Protein 5HD9 (pdb70)

Organism: Bacillus phage phi29 (NCBI:txid2884424)

Foldseek 3Di:
DVQDDPVVVVLLFAEEEEELDDDDDPLLVLVVLVVCCVPPNAAEEEEEADDVVCVPVQCVCVSPCVVCVVWDWGDDPQFIDINRHTRYGYDHLLCVVVVLVDDQDHHQEYEYEAQAPPDPDLPGDVVSVVSVVVCVSRDPDSGRHHYYYYHSHDPQDHPNCVVVVNRDDPVDQWDDDDRYIYGHDPRPVPD

Sequence (191 aa):
SLFYNPQKLSYDRILNFVIGARGIGKSYAKVYPINRFIKYGEQFIYVRRYKPELAKVSNYFNDVAQEFPDHELVVKGRRFYIDGKLAGWAIPLSVWQSEKSNAYPNVSTIVFDEFIREKDNSNYIPNEVSALLNLDTVFRNRERVRCICLSNAVSVVNPYFLFFNLVPDVNKRFNVYDDALIEIPDSLDFS

Secondary structure (DSSP, 8-state):
--S--TT--TT--SEEEE-S--SSHHHH--HHHHHHHHHH--EEEEEESSGGGGTTGGGGGGGTGGG-TTS-EEEETTEEEETTEEEEEEEEGGGHHHHTTS--SSEEEEEEET-S--SS---PPTTHHHHHHH---S--SSTT-EEEEE-S---SSSHHHHHHT----TT-SEEE-SSEEEE---TT---

Radius of gyration: 16.02 Å; Cα contacts (8 Å, |Δi|>4): 309; chains: 1; bounding box: 37×33×41 Å

InterPro domains:
  IPR008784 Podovirus DNA packaging protein [PF05894] (1-331)
  IPR027417 P-loop containing nucleoside triphosphate hydrolase [SSF52540] (21-184)

Solvent-accessible surface area: 10108 Å² total

Nearest PDB structures (foldseek):
  5hd9-assembly1_A  TM=1.004E+00  e=2.740E-39  Salasvirus phi29
  7jqq-assembly1_D  TM=9.118E-01  e=9.038E-30  Salasvirus phi29
  7jq6-assembly1_A  TM=8.838E-01  e=2.198E-12  Lactococcus phage asccphi28
  9bha-assembly1_A  TM=5.956E-01  e=2.987E-03  Homo sapiens
  5aga-assembly1_A  TM=5.523E-01  e=3.612E-03  Homo sapiens

GO terms:
  GO:0003723 RNA binding (F, IDA)
  GO:0016887 ATP hydrolysis activity (F, IDA)
  GO:0019073 viral DNA genome packaging (P, IDA)

B-factor: mean 26.19, std 11.79, range [6.99, 80.34]

Structure (mmCIF, N/CA/C/O backbone):
data_5HD9
#
_entry.id   5HD9
#
_cell.length_a   33.103
_cell.length_b   36.835
_cell.length_c   139.017
_cell.angle_alpha   90.000
_cell.angle_beta   90.000
_cell.angle_gamma   90.000
#
_symmetry.space_group_name_H-M   'P 21 21 21'
#
loop_
_entity.id
_entity.type
_entity.pdbx_description
1 polymer 'Encapsidation protein'
2 water water
#
loop_
_atom_site.group_PDB
_atom_site.id
_atom_site.type_symbol
_atom_site.label_atom_id
_atom_site.label_alt_id
_atom_site.label_comp_id
_atom_site.label_asym_id
_atom_site.label_entity_id
_atom_site.label_seq_id
_atom_site.pdbx_PDB_ins_code
_atom_site.Cartn_x
_atom_site.Cartn_y
_atom_site.Cartn_z
_atom_site.occupancy
_atom_site.B_iso_or_equiv
_atom_site.auth_seq_id
_atom_site.auth_comp_id
_atom_site.auth_asym_id
_atom_site.auth_atom_id
_atom_site.pdbx_PDB_model_num
ATOM 1 N N . SER A 1 1 ? 17.354 13.046 20.509 1.00 28.80 4 SER A N 1
ATOM 2 C CA . SER A 1 1 ? 18.501 12.205 20.191 1.00 28.05 4 SER A CA 1
ATOM 3 C C . SER A 1 1 ? 19.655 13.058 19.671 1.00 24.60 4 SER A C 1
ATOM 4 O O . SER A 1 1 ? 19.535 14.277 19.566 1.00 24.76 4 SER A O 1
ATOM 12 N N . LEU A 1 2 ? 20.770 12.414 19.340 1.00 24.31 5 LEU A N 1
ATOM 13 C CA . LEU A 1 2 ? 21.969 13.128 18.914 1.00 25.99 5 LEU A CA 1
ATOM 14 C C . LEU A 1 2 ? 21.757 13.943 17.642 1.00 25.74 5 LEU A C 1
ATOM 15 O O . LEU A 1 2 ? 22.278 15.052 17.522 1.00 26.07 5 LEU A O 1
ATOM 31 N N . PHE A 1 3 ? 20.996 13.398 16.698 1.00 25.38 6 PHE A N 1
ATOM 32 C CA . PHE A 1 3 ? 20.868 14.018 15.382 1.00 30.05 6 PHE A CA 1
ATOM 33 C C . PHE A 1 3 ? 19.426 14.378 15.026 1.00 28.30 6 PHE A C 1
ATOM 34 O O . PHE A 1 3 ? 19.202 15.263 14.197 1.00 29.28 6 PHE A O 1
ATOM 51 N N . TYR A 1 4 ? 18.455 13.709 15.649 1.00 25.43 7 TYR A N 1
ATOM 52 C CA . TYR A 1 4 ? 17.045 14.050 15.449 1.00 22.34 7 TYR A CA 1
ATOM 53 C C . TYR A 1 4 ? 16.457 14.724 16.684 1.00 20.44 7 TYR A C 1
ATOM 54 O O . TYR A 1 4 ? 16.459 14.155 17.774 1.00 17.67 7 TYR A O 1
ATOM 72 N N . ASN A 1 5 ? 15.954 15.940 16.493 1.00 21.99 8 ASN A N 1
ATOM 73 C CA . ASN A 1 5 ? 15.325 16.713 17.559 1.00 22.41 8 ASN A CA 1
ATOM 74 C C . ASN A 1 5 ? 13.817 16.784 17.332 1.00 18.28 8 ASN A C 1
ATOM 75 O O . ASN A 1 5 ? 13.368 17.471 16.415 1.00 16.48 8 ASN A O 1
ATOM 86 N N . PRO A 1 6 ? 13.026 16.080 18.161 1.00 17.99 9 PRO A N 1
ATOM 87 C CA . PRO A 1 6 ? 11.581 16.060 17.909 1.00 19.22 9 PRO A CA 1
ATOM 88 C C . PRO A 1 6 ? 10.854 17.321 18.374 1.00 19.79 9 PRO A C 1
ATOM 89 O O . PRO A 1 6 ? 9.632 17.389 18.232 1.00 15.34 9 PRO A O 1
ATOM 100 N N . GLN A 1 7 ? 11.584 18.294 18.915 1.00 20.47 10 GLN A N 1
ATOM 101 C CA . GLN A 1 7 ? 10.961 19.483 19.494 1.00 17.76 10 GLN A CA 1
ATOM 102 C C . GLN A 1 7 ? 10.049 20.204 18.505 1.00 15.65 10 GLN A C 1
ATOM 103 O O . GLN A 1 7 ? 8.913 20.538 18.839 1.00 18.29 10 GLN A O 1
ATOM 117 N N . LYS A 1 8 ? 10.537 20.455 17.294 1.00 14.57 11 LYS A N 1
ATOM 118 C CA . LYS A 1 8 ? 9.742 21.205 16.327 1.00 15.38 11 LYS A CA 1
ATOM 119 C C . LYS A 1 8 ? 8.496 20.427 15.926 1.00 14.72 11 LYS A C 1
ATOM 120 O O . LYS A 1 8 ? 7.407 20.993 15.854 1.00 13.48 11 LYS A O 1
ATOM 156 N N . LEU A 1 10 ? 6.909 18.164 17.672 1.00 13.63 13 LEU A N 1
ATOM 157 C CA . LEU A 1 10 ? 5.999 18.138 18.815 1.00 16.19 13 LEU A CA 1
ATOM 158 C C . LEU A 1 10 ? 5.309 19.480 19.036 1.00 15.04 13 LEU A C 1
ATOM 159 O O . LEU A 1 10 ? 4.173 19.528 19.510 1.00 16.42 13 LEU A O 1
ATOM 175 N N . SER A 1 11 ? 5.998 20.566 18.694 1.00 14.86 14 SER A N 1
ATOM 176 C CA . SER A 1 11 ? 5.470 21.909 18.915 1.00 17.54 14 SER A CA 1
ATOM 177 C C . SE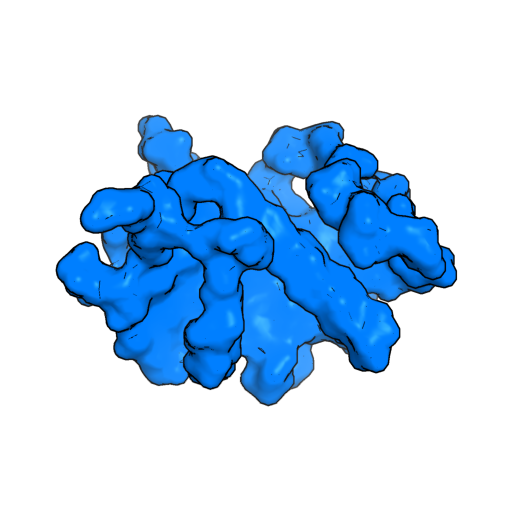R A 1 11 ? 4.210 22.174 18.091 1.00 18.57 14 SER A C 1
ATOM 178 O O . SER A 1 11 ? 3.399 23.025 18.451 1.00 18.04 14 SER A O 1
ATOM 186 N N . TYR A 1 12 ? 4.046 21.450 16.987 1.00 17.26 15 TYR A N 1
ATOM 187 C CA . TYR A 1 12 ? 2.852 21.588 16.157 1.00 15.19 15 TYR A CA 1
ATOM 188 C C . TYR A 1 12 ? 1.605 21.151 16.916 1.00 16.70 15 TYR A C 1
ATOM 189 O O . TYR A 1 12 ? 0.495 21.583 16.604 1.00 16.36 15 TYR A O 1
ATOM 207 N N . ASP A 1 13 ? 1.793 20.282 17.904 1.00 19.28 16 ASP A N 1
ATOM 208 C CA . ASP A 1 13 ? 0.710 19.888 18.795 1.00 22.04 16 ASP A CA 1
ATOM 209 C C . ASP A 1 13 ? -0.433 19.198 18.040 1.00 19.13 16 ASP A C 1
ATOM 210 O O . ASP A 1 13 ? -1.603 19.370 18.382 1.00 20.70 16 ASP A O 1
ATOM 219 N N . ARG A 1 14 ? -0.092 18.418 17.016 1.00 15.24 17 ARG A N 1
ATOM 220 C CA . ARG A 1 14 ? -1.098 17.700 16.233 1.00 15.16 17 ARG A CA 1
ATOM 221 C C . ARG A 1 14 ? -1.382 16.332 16.851 1.00 14.48 17 ARG A C 1
ATOM 222 O O . ARG A 1 14 ? -0.489 15.701 17.413 1.00 12.29 17 ARG A O 1
ATOM 243 N N . ILE A 1 15 ? -2.630 15.881 16.742 1.00 13.93 18 ILE A N 1
ATOM 244 C CA . ILE A 1 15 ? -3.047 14.608 17.326 1.00 16.47 18 ILE A CA 1
ATOM 245 C C . ILE A 1 15 ? -2.428 13.432 16.584 1.00 13.35 18 ILE A C 1
ATOM 246 O O . ILE A 1 15 ? -2.138 12.395 17.184 1.00 13.32 18 ILE A O 1
ATOM 262 N N . LEU A 1 16 ? -2.237 13.601 15.278 1.00 12.32 19 LEU A N 1
ATOM 263 C CA . LEU A 1 16 ? -1.694 12.545 14.427 1.00 14.60 19 LEU A CA 1
ATOM 264 C C . LEU A 1 16 ? -0.421 13.034 13.736 1.00 11.53 19 LEU A C 1
ATOM 265 O O . LEU A 1 16 ? -0.413 14.088 13.105 1.00 13.29 19 LEU A O 1
ATOM 281 N N . ASN A 1 17 ? 0.658 12.271 13.881 1.00 10.60 20 ASN A N 1
ATOM 282 C CA . ASN A 1 17 ? 1.961 12.648 13.338 1.00 13.13 20 ASN A CA 1
ATOM 283 C C . ASN A 1 17 ? 2.622 11.484 12.611 1.00 10.63 20 ASN A C 1
ATOM 284 O O . ASN A 1 17 ? 2.637 10.358 13.113 1.00 10.41 20 ASN A O 1
ATOM 295 N N . PHE A 1 18 ? 3.167 11.765 11.429 1.00 10.66 21 PHE A N 1
ATOM 296 C CA . PHE A 1 18 ? 3.875 10.763 10.638 1.00 11.27 21 PHE A CA 1
ATOM 297 C C . PHE A 1 18 ? 5.292 11.240 10.324 1.00 11.85 21 PHE A C 1
ATOM 298 O O . PHE A 1 18 ? 5.475 12.205 9.588 1.00 15.24 21 PHE A O 1
ATOM 315 N N . VAL A 1 19 ? 6.289 10.561 10.886 1.00 11.62 22 VAL A N 1
ATOM 316 C CA . VAL A 1 19 ? 7.687 10.859 10.589 1.00 12.65 22 VAL A CA 1
ATOM 317 C C . VAL A 1 19 ? 8.234 9.761 9.684 1.00 15.24 22 VAL A C 1
ATOM 318 O O . VAL A 1 19 ? 8.304 8.596 10.085 1.00 15.09 22 VAL A O 1
ATOM 331 N N . ILE A 1 20 ? 8.611 10.133 8.464 1.00 15.20 23 ILE A N 1
ATOM 332 C CA . ILE A 1 20 ? 8.957 9.152 7.440 1.00 17.80 23 ILE A CA 1
ATOM 333 C C . ILE A 1 20 ? 10.301 9.453 6.788 1.00 21.67 23 ILE A C 1
ATOM 334 O O . ILE A 1 20 ? 10.864 10.535 6.959 1.00 21.64 23 ILE A O 1
ATOM 350 N N . GLY A 1 21 ? 10.812 8.480 6.041 1.00 22.04 24 GLY A N 1
ATOM 351 C CA . GLY A 1 21 ? 12.150 8.565 5.489 1.00 26.11 24 GLY A CA 1
ATOM 352 C C . GLY A 1 21 ? 13.185 8.475 6.592 1.00 29.42 24 GLY A C 1
ATOM 353 O O . GLY A 1 21 ? 14.375 8.689 6.361 1.00 32.84 24 GLY A O 1
ATOM 357 N N . ALA A 1 22 ? 12.717 8.165 7.798 1.00 30.42 25 ALA A N 1
ATOM 358 C CA . ALA A 1 22 ? 13.563 8.119 8.981 1.00 34.26 25 ALA A CA 1
ATOM 359 C C . ALA A 1 22 ? 14.679 7.103 8.812 1.00 46.63 25 ALA A C 1
ATOM 360 O O . ALA A 1 22 ? 14.434 5.902 8.770 1.00 56.45 25 ALA A O 1
ATOM 367 N N . ARG A 1 23 ? 15.911 7.582 8.711 1.00 44.38 26 ARG A N 1
ATOM 368 C CA . ARG A 1 23 ? 17.044 6.679 8.594 1.00 43.88 26 ARG A CA 1
ATOM 369 C C . ARG A 1 23 ? 17.540 6.310 9.986 1.00 46.97 26 ARG A C 1
ATOM 370 O O . ARG A 1 23 ? 17.556 7.140 10.899 1.00 46.28 26 ARG A O 1
ATOM 391 N N . GLY A 1 24 ? 17.929 5.048 10.126 1.00 51.56 27 GLY A N 1
ATOM 392 C CA . GLY A 1 24 ? 18.063 4.401 11.417 1.00 52.96 27 GLY A CA 1
ATOM 393 C C . GLY A 1 24 ? 18.881 5.107 12.476 1.00 52.70 27 GLY A C 1
ATOM 394 O O . GLY A 1 24 ? 20.035 5.459 12.236 1.00 59.21 27 GLY A O 1
ATOM 398 N N . ILE A 1 25 ? 18.232 5.333 13.622 1.00 46.13 28 ILE A N 1
ATOM 399 C CA . ILE A 1 25 ? 18.861 5.663 14.912 1.00 44.18 28 ILE A CA 1
ATOM 400 C C . ILE A 1 25 ? 17.903 6.484 15.782 1.00 36.84 28 ILE A C 1
ATOM 401 O O . ILE A 1 25 ? 17.351 5.978 16.767 1.00 35.76 28 ILE A O 1
ATOM 417 N N . GLY A 1 26 ? 17.665 7.728 15.388 1.00 23.78 29 GLY A N 1
ATOM 418 C CA . GLY A 1 26 ? 17.276 8.750 16.337 1.00 21.95 29 GLY A CA 1
ATOM 419 C C . GLY A 1 26 ? 15.792 8.875 16.562 1.00 20.09 29 GLY A C 1
ATOM 420 O O . GLY A 1 26 ? 15.347 9.157 17.671 1.00 21.36 29 GLY A O 1
ATOM 424 N N . LYS A 1 27 ? 15.033 8.667 15.495 1.00 19.82 30 LYS A N 1
ATOM 425 C CA . LYS A 1 27 ? 13.597 8.872 15.515 1.00 22.25 30 LYS A CA 1
ATOM 426 C C . LYS A 1 27 ? 12.957 7.899 16.501 1.00 17.88 30 LYS A C 1
ATOM 427 O O . LYS A 1 27 ? 12.199 8.300 17.385 1.00 16.62 30 LYS A O 1
ATOM 446 N N . SER A 1 28 ? 13.289 6.621 16.359 1.00 15.62 31 SER A N 1
ATOM 447 C CA . SER A 1 28 ? 12.757 5.586 17.237 1.00 15.50 31 SER A CA 1
ATOM 448 C C . SER A 1 28 ? 13.276 5.767 18.655 1.00 14.45 31 SER A C 1
ATOM 449 O O . SER A 1 28 ? 12.533 5.627 19.629 1.00 14.66 31 SER A O 1
ATOM 457 N N . TYR A 1 29 ? 14.563 6.070 18.759 1.00 14.48 32 TYR A N 1
ATOM 458 C CA . TYR A 1 29 ? 15.197 6.347 20.039 1.00 14.18 32 TYR A CA 1
ATOM 459 C C . TYR A 1 29 ? 14.524 7.521 20.745 1.00 13.44 32 TYR A C 1
ATOM 460 O O . TYR A 1 29 ? 14.149 7.426 21.913 1.00 13.57 32 TYR A O 1
ATOM 478 N N . ALA A 1 30 ? 14.385 8.629 20.025 1.00 13.46 33 ALA A N 1
ATOM 479 C CA . ALA A 1 30 ? 13.779 9.836 20.571 1.00 14.40 33 ALA A CA 1
ATOM 480 C C . ALA A 1 30 ? 12.378 9.563 21.107 1.00 14.35 33 ALA A C 1
ATOM 481 O O . ALA A 1 30 ? 11.967 10.135 22.119 1.00 13.39 33 ALA A O 1
ATOM 505 N N . LYS A 1 32 ? 11.288 6.868 22.345 1.00 11.48 35 LYS A N 1
ATOM 506 C CA . LYS A 1 32 ? 11.322 6.104 23.586 1.00 13.51 35 LYS A CA 1
ATOM 507 C C . LYS A 1 32 ? 11.572 7.092 24.734 1.00 14.45 35 LYS A C 1
ATOM 508 O O . LYS A 1 32 ? 10.896 7.058 25.762 1.00 17.29 35 LYS A O 1
ATOM 527 N N . VAL A 1 33 ? 12.539 7.984 24.536 1.00 12.47 36 VAL A N 1
ATOM 528 C CA . VAL A 1 33 ? 12.918 8.974 25.545 1.00 12.37 36 VAL A CA 1
ATOM 529 C C . VAL A 1 33 ? 11.776 9.922 25.906 1.00 13.53 36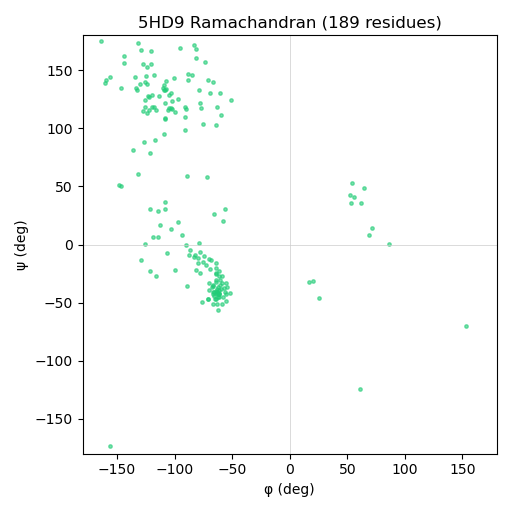 VAL A C 1
ATOM 530 O O . VAL A 1 33 ? 11.575 10.235 27.080 1.00 14.40 36 VAL A O 1
ATOM 543 N N . TYR A 1 34 ? 11.039 10.389 24.903 1.00 13.85 37 TYR A N 1
ATOM 544 C CA . TYR A 1 34 ? 10.009 11.397 25.137 1.00 14.62 37 TYR A CA 1
ATOM 545 C C . TYR A 1 34 ? 8.906 10.890 26.075 1.00 12.47 37 TYR A C 1
ATOM 546 O O . TYR A 1 34 ? 8.652 11.510 27.104 1.00 11.99 37 TYR A O 1
ATOM 564 N N . PRO A 1 35 ? 8.254 9.763 25.740 1.00 11.92 38 PRO A N 1
ATOM 565 C CA . PRO A 1 35 ? 7.191 9.290 26.641 1.00 11.75 38 PRO A CA 1
ATOM 566 C C . PRO A 1 35 ? 7.691 8.884 28.030 1.00 10.75 38 PRO A C 1
ATOM 567 O O . PRO A 1 35 ? 6.957 9.039 29.003 1.00 10.39 38 PRO A O 1
ATOM 578 N N . ILE A 1 36 ? 8.915 8.373 28.123 1.00 11.31 39 ILE A N 1
ATOM 579 C CA . ILE A 1 36 ? 9.489 8.027 29.419 1.00 12.79 39 ILE A CA 1
ATOM 580 C C . ILE A 1 36 ? 9.627 9.287 30.272 1.00 13.14 39 ILE A C 1
ATOM 581 O O . ILE A 1 36 ? 9.350 9.264 31.470 1.00 13.01 39 ILE A O 1
ATOM 597 N N . ASN A 1 37 ? 10.045 10.385 29.650 1.00 12.35 40 ASN A N 1
ATOM 598 C CA . ASN A 1 37 ? 10.166 11.654 30.358 1.00 12.98 40 ASN A CA 1
ATOM 599 C C . ASN A 1 37 ? 8.806 12.197 30.778 1.00 12.35 40 ASN A C 1
ATOM 600 O O . ASN A 1 37 ? 8.679 12.788 31.851 1.00 13.02 40 ASN A O 1
ATOM 611 N N . ARG A 1 38 ? 7.793 12.001 29.934 1.00 11.15 41 ARG A N 1
ATOM 612 C CA . ARG A 1 38 ? 6.453 12.486 30.246 1.00 13.07 41 ARG A CA 1
ATOM 613 C C . ARG A 1 38 ? 5.894 11.734 31.452 1.00 13.84 41 ARG A C 1
ATOM 614 O O . ARG A 1 38 ? 5.190 12.318 32.277 1.00 13.67 41 ARG A O 1
ATOM 635 N N . PHE A 1 39 ? 6.211 10.446 31.567 1.00 11.58 42 PHE A N 1
ATOM 636 C CA . PHE A 1 39 ? 5.728 9.676 32.709 1.00 12.81 42 PHE A CA 1
ATOM 637 C C . PHE A 1 39 ? 6.428 10.098 33.992 1.00 12.64 42 PHE A C 1
ATOM 638 O O . PHE A 1 39 ? 5.786 10.304 35.021 1.00 14.11 42 PHE A O 1
ATOM 655 N N . ILE A 1 40 ? 7.750 10.211 33.927 1.00 13.19 43 ILE A N 1
ATOM 656 C CA . ILE A 1 40 ? 8.544 10.575 35.092 1.00 14.16 43 ILE A CA 1
ATOM 657 C C . ILE A 1 40 ? 8.150 11.960 35.597 1.00 14.20 43 ILE A C 1
ATOM 658 O O . ILE A 1 40 ? 8.034 12.178 36.805 1.00 15.39 43 ILE A O 1
ATOM 674 N N . LYS A 1 41 ? 7.937 12.892 34.674 1.00 13.75 44 LYS A N 1
ATOM 675 C CA . LYS A 1 41 ? 7.570 14.258 35.042 1.00 16.89 44 LYS A CA 1
ATOM 676 C C . LYS A 1 41 ? 6.111 14.380 35.478 1.00 16.11 44 LYS A C 1
ATOM 677 O O . LYS A 1 41 ? 5.821 14.966 36.525 1.00 17.87 44 LYS A O 1
ATOM 696 N N . TYR A 1 42 ? 5.201 13.829 34.676 1.00 14.35 45 TYR A N 1
ATOM 697 C CA . TYR A 1 42 ? 3.774 14.125 34.814 1.00 14.74 45 TYR A CA 1
ATOM 698 C C . TYR A 1 42 ? 2.879 12.892 34.970 1.00 12.70 45 TYR A C 1
ATOM 699 O O . TYR A 1 42 ? 1.660 13.020 35.091 1.00 15.39 45 TYR A O 1
ATOM 717 N N . GLY A 1 43 ? 3.475 11.704 34.970 1.00 12.65 46 GLY A N 1
ATOM 718 C CA . GLY A 1 43 ? 2.714 10.475 35.123 1.00 14.26 46 GLY A CA 1
ATOM 719 C C . GLY A 1 43 ? 1.883 10.125 33.901 1.00 12.62 46 GLY A C 1
ATOM 720 O O . GLY A 1 43 ? 0.986 9.282 33.970 1.00 12.12 46 GLY A O 1
ATOM 724 N N . GLU A 1 44 ? 2.171 10.784 32.783 1.00 12.13 47 GLU A N 1
ATOM 725 C CA . GLU A 1 44 ? 1.527 10.464 31.515 1.00 11.76 47 GLU A CA 1
ATOM 726 C C . GLU A 1 44 ? 2.008 9.107 31.022 1.00 12.91 47 GLU A C 1
ATOM 727 O O . GLU A 1 44 ? 3.211 8.843 30.977 1.00 11.76 47 GLU A O 1
ATOM 739 N N . GLN A 1 45 ? 1.065 8.249 30.653 1.00 10.38 48 GLN A N 1
ATOM 740 C CA . GLN A 1 45 ? 1.399 6.911 30.183 1.00 9.73 48 GLN A CA 1
ATOM 741 C C . GLN A 1 45 ? 1.475 6.882 28.663 1.00 10.23 48 GLN A C 1
ATOM 742 O O . GLN A 1 45 ? 1.087 7.843 27.994 1.00 11.62 48 GLN A O 1
ATOM 756 N N . PHE A 1 46 ? 1.989 5.786 28.116 1.00 10.01 49 PHE A N 1
ATOM 757 C CA . PHE A 1 46 ? 2.192 5.700 26.677 1.00 8.98 49 PHE A CA 1
ATOM 758 C C . PHE A 1 46 ? 1.930 4.301 26.147 1.00 10.98 49 PHE A C 1
ATOM 759 O O . PHE A 1 46 ? 2.011 3.318 26.886 1.00 9.72 49 PHE A O 1
ATOM 776 N N . ILE A 1 47 ? 1.606 4.229 24.859 1.00 11.98 50 ILE A N 1
ATOM 777 C CA . ILE A 1 47 ? 1.398 2.957 24.186 1.00 12.41 50 ILE A CA 1
ATOM 778 C C . ILE A 1 47 ? 2.333 2.840 22.990 1.00 10.51 50 ILE A C 1
ATOM 779 O O . ILE A 1 47 ? 2.402 3.732 22.146 1.00 11.93 50 ILE A O 1
ATOM 795 N N . TYR A 1 48 ? 3.058 1.729 22.948 1.00 10.43 51 TYR A N 1
ATOM 796 C CA . TYR A 1 48 ? 3.929 1.392 21.833 1.00 10.02 51 TYR A CA 1
ATOM 797 C C . TYR A 1 48 ? 3.191 0.393 20.948 1.00 11.59 51 TYR A C 1
ATOM 798 O O . TYR A 1 48 ? 2.892 -0.725 21.372 1.00 10.47 51 TYR A O 1
ATOM 816 N N . VAL A 1 49 ? 2.876 0.813 19.730 1.00 10.96 52 VAL A N 1
ATOM 817 C CA . VAL A 1 49 ? 2.110 -0.012 18.808 1.00 11.43 52 VAL A CA 1
ATOM 818 C C . VAL A 1 49 ? 2.999 -0.541 17.692 1.00 12.13 52 VAL A C 1
ATOM 819 O O . VAL A 1 49 ? 3.807 0.190 17.116 1.00 14.41 52 VAL A O 1
ATOM 832 N N . ARG A 1 50 ? 2.850 -1.831 17.418 1.00 11.60 53 ARG A N 1
ATOM 833 C CA . ARG A 1 50 ? 3.388 -2.447 16.216 1.00 14.44 53 ARG A CA 1
ATOM 834 C C . ARG A 1 50 ? 2.233 -3.183 15.552 1.00 15.21 53 ARG A C 1
ATOM 835 O O . ARG A 1 50 ? 1.266 -3.541 16.219 1.00 17.60 53 ARG A O 1
ATOM 856 N N . ARG A 1 51 ? 2.317 -3.391 14.244 1.00 14.59 54 ARG A N 1
ATOM 857 C CA . ARG A 1 51 ? 1.198 -3.960 13.501 1.00 16.77 54 ARG A CA 1
ATOM 858 C C . ARG A 1 51 ? 0.919 -5.404 13.900 1.00 16.62 54 ARG A C 1
ATOM 859 O O . ARG A 1 51 ? -0.220 -5.760 14.217 1.00 19.63 54 ARG A O 1
ATOM 880 N N . TYR A 1 52 ? 1.963 -6.228 13.886 1.00 16.10 55 TYR A N 1
ATOM 881 C CA . TYR A 1 52 ? 1.818 -7.657 14.137 1.00 17.64 55 TYR A CA 1
ATOM 882 C C . TYR A 1 52 ? 2.634 -8.118 15.344 1.00 17.26 55 TYR A C 1
ATOM 883 O O . TYR A 1 52 ? 3.630 -7.498 15.714 1.00 19.56 55 TYR A O 1
ATOM 901 N N . LYS A 1 53 ? 2.197 -9.221 15.941 1.00 18.57 56 LYS A N 1
ATOM 902 C CA . LYS A 1 53 ? 2.818 -9.770 17.145 1.00 18.23 56 LYS A CA 1
ATOM 903 C C . LYS A 1 53 ? 4.322 -10.060 17.038 1.00 19.79 56 LYS A C 1
ATOM 904 O O . LYS A 1 53 ? 5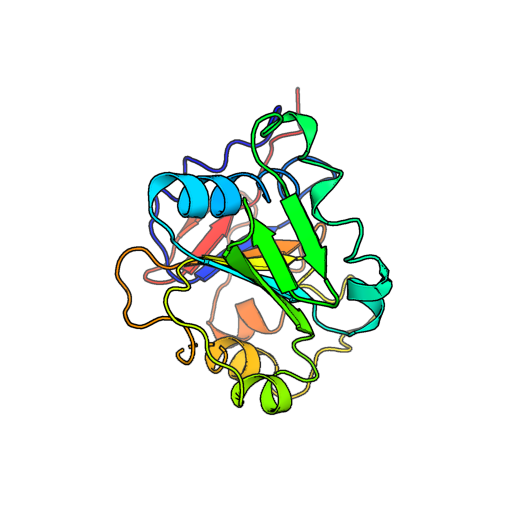.064 -9.784 17.980 1.00 18.84 56 LYS A O 1
ATOM 923 N N . PRO A 1 54 ? 4.781 -10.641 15.914 1.00 21.11 57 PRO A N 1
ATOM 924 C CA . PRO A 1 54 ? 6.217 -10.940 15.846 1.00 20.85 57 PRO A CA 1
ATOM 925 C C . PRO A 1 54 ? 7.107 -9.706 15.943 1.00 20.16 57 PRO A C 1
ATOM 926 O O . PRO A 1 54 ? 8.275 -9.820 16.317 1.00 20.19 57 PRO A O 1
ATOM 937 N N . GLU A 1 55 ? 6.557 -8.543 15.616 1.00 18.49 58 GLU A N 1
ATOM 938 C CA . GLU A 1 55 ? 7.308 -7.297 15.692 1.00 18.26 58 GLU A CA 1
ATOM 939 C C . GLU A 1 55 ? 7.582 -6.914 17.145 1.00 17.85 58 GLU A C 1
ATOM 940 O O . GLU A 1 55 ? 8.398 -6.032 17.421 1.00 19.21 58 GLU A O 1
ATOM 952 N N . LEU A 1 56 ? 6.898 -7.590 18.066 1.00 16.12 59 LEU A N 1
ATOM 953 C CA . LEU A 1 56 ? 7.078 -7.374 19.498 1.00 16.05 59 LEU A CA 1
ATOM 954 C C . LEU A 1 56 ? 7.713 -8.593 20.171 1.00 17.96 59 LEU A C 1
ATOM 955 O O . LEU A 1 56 ? 7.667 -8.730 21.392 1.00 17.14 59 LEU A O 1
ATOM 971 N N . ALA A 1 57 ? 8.314 -9.471 19.372 1.00 18.38 60 ALA A N 1
ATOM 972 C CA . ALA A 1 57 ? 8.911 -10.698 19.891 1.00 20.65 60 ALA A CA 1
ATOM 973 C C . ALA A 1 57 ? 10.026 -10.415 20.897 1.00 20.82 60 ALA A C 1
ATOM 974 O O . ALA A 1 57 ? 10.251 -11.201 21.819 1.00 21.35 60 ALA A O 1
ATOM 981 N N . LYS A 1 58 ? 10.714 -9.291 20.717 1.00 20.32 61 LYS A N 1
ATOM 982 C CA . LYS A 1 58 ? 11.855 -8.932 21.556 1.00 22.09 61 LYS A CA 1
ATOM 983 C C . LYS A 1 58 ? 11.565 -7.678 22.378 1.00 20.76 61 LYS A C 1
ATOM 984 O O . LYS A 1 58 ? 12.474 -6.927 22.732 1.00 18.73 61 LYS A O 1
ATOM 1003 N N . VAL A 1 59 ? 10.293 -7.461 22.692 1.00 19.10 62 VAL A N 1
ATOM 1004 C CA . VAL A 1 59 ? 9.886 -6.253 23.402 1.00 16.59 62 VAL A CA 1
ATOM 1005 C C . VAL A 1 59 ? 10.492 -6.201 24.807 1.00 15.40 62 VAL A C 1
ATOM 1006 O O . VAL A 1 59 ? 10.514 -5.150 25.439 1.00 14.33 62 VAL A O 1
ATOM 1019 N N . SER A 1 60 ? 10.995 -7.332 25.291 1.00 17.72 63 SER A N 1
ATOM 1020 C CA . SER A 1 60 ? 11.658 -7.366 26.590 1.00 19.81 63 SER A CA 1
ATOM 1021 C C . SER A 1 60 ? 12.922 -6.503 26.580 1.00 20.48 63 SER A C 1
ATOM 1022 O O . SER A 1 60 ? 13.412 -6.100 27.636 1.00 19.39 63 SER A O 1
ATOM 1030 N N . ASN A 1 61 ? 13.436 -6.221 25.384 1.00 20.10 64 ASN A N 1
ATOM 1031 C CA . ASN A 1 61 ? 14.632 -5.396 25.214 1.00 21.59 64 ASN A CA 1
ATOM 1032 C C . ASN A 1 61 ? 14.312 -3.918 24.980 1.00 18.20 64 ASN A C 1
ATOM 1033 O O . ASN A 1 61 ? 15.206 -3.132 24.676 1.00 19.34 64 ASN A O 1
ATOM 1044 N N . TYR A 1 62 ? 13.041 -3.548 25.126 1.00 16.55 65 TYR A N 1
ATOM 1045 C CA . TYR A 1 62 ? 12.562 -2.211 24.760 1.00 16.60 65 TYR A CA 1
ATOM 1046 C C . TYR A 1 62 ? 13.375 -1.064 25.370 1.00 16.77 65 TYR A C 1
ATOM 1047 O O . TYR A 1 62 ? 13.669 -0.082 24.691 1.00 17.22 65 TYR A O 1
ATOM 1065 N N . PHE A 1 63 ? 13.748 -1.191 26.638 1.00 17.17 66 PHE A N 1
ATOM 1066 C CA . PHE A 1 63 ? 14.414 -0.098 27.344 1.00 16.39 66 PHE A CA 1
ATOM 1067 C C . PHE A 1 63 ? 15.932 -0.071 27.164 1.00 19.88 66 PHE A C 1
ATOM 1068 O O . PHE A 1 63 ? 16.590 0.855 27.637 1.00 21.85 66 PHE A O 1
ATOM 1085 N N . ASN A 1 64 ? 16.489 -1.068 26.480 1.00 21.68 67 ASN A N 1
ATOM 1086 C CA . ASN A 1 64 ? 17.942 -1.163 26.325 1.00 25.97 67 ASN A CA 1
ATOM 1087 C C . ASN A 1 64 ? 18.547 0.053 25.620 1.00 26.12 67 ASN A C 1
ATOM 1088 O O . ASN A 1 64 ? 19.636 0.502 25.979 1.00 29.80 67 ASN A O 1
ATOM 1099 N N . ASP A 1 65 ? 17.848 0.575 24.616 1.00 23.91 68 ASP A N 1
ATOM 1100 C CA . ASP A 1 65 ? 18.308 1.759 23.893 1.00 28.09 68 ASP A CA 1
ATOM 1101 C C . ASP A 1 65 ? 18.539 2.942 24.828 1.00 25.96 68 ASP A C 1
ATOM 1102 O O . ASP A 1 65 ? 19.519 3.673 24.692 1.00 28.88 68 ASP A O 1
ATOM 1111 N N . VAL A 1 66 ? 17.636 3.104 25.787 1.00 22.21 69 VAL A N 1
ATOM 1112 C CA . VAL A 1 66 ? 17.528 4.341 26.548 1.00 25.29 69 VAL A CA 1
ATOM 1113 C C . VAL A 1 66 ? 17.868 4.171 28.027 1.00 25.88 69 VAL A C 1
ATOM 1114 O O . VAL A 1 66 ? 17.710 5.102 28.816 1.00 25.08 69 VAL A O 1
ATOM 1127 N N . ALA A 1 67 ? 18.333 2.983 28.401 1.00 27.54 70 ALA A N 1
ATOM 1128 C CA . ALA A 1 67 ? 18.629 2.684 29.797 1.00 30.74 70 ALA A CA 1
ATOM 1129 C C . ALA A 1 67 ? 19.670 3.642 30.373 1.00 25.00 70 ALA A C 1
ATOM 1130 O O . ALA A 1 67 ? 19.617 3.988 31.551 1.00 25.33 70 ALA A O 1
ATOM 1137 N N . GLN A 1 68 ? 20.608 4.080 29.539 1.00 26.26 71 GLN A N 1
ATOM 1138 C CA . GLN A 1 68 ? 21.687 4.943 30.005 1.00 27.87 71 GLN A CA 1
ATOM 1139 C C . GLN A 1 68 ? 21.198 6.375 30.242 1.00 26.06 71 GLN A C 1
ATOM 1140 O O . GLN A 1 68 ? 21.875 7.163 30.897 1.00 27.95 71 GLN A O 1
ATOM 1154 N N . GLU A 1 69 ? 20.023 6.707 29.714 1.00 24.08 72 GLU A N 1
ATOM 1155 C CA . GLU A 1 69 ? 19.439 8.037 29.898 1.00 24.36 72 GLU A CA 1
ATOM 1156 C C . GLU A 1 69 ? 18.733 8.195 31.237 1.00 22.70 72 GLU A C 1
ATOM 1157 O O . GLU A 1 69 ? 18.534 9.315 31.715 1.00 22.71 72 GLU A O 1
ATOM 1169 N N . PHE A 1 70 ? 18.338 7.071 31.826 1.00 22.53 73 PHE A N 1
ATOM 1170 C CA . PHE A 1 70 ? 17.572 7.073 33.066 1.00 25.13 73 PHE A CA 1
ATOM 1171 C C . PHE A 1 70 ? 18.182 6.103 34.072 1.00 23.12 73 PHE A C 1
ATOM 1172 O O . PHE A 1 70 ? 17.521 5.159 34.507 1.00 24.11 73 PHE A O 1
ATOM 1189 N N . PRO A 1 71 ? 19.446 6.335 34.452 1.00 25.97 74 PRO A N 1
ATOM 1190 C CA . PRO A 1 71 ? 20.148 5.386 35.323 1.00 29.84 74 PRO A CA 1
ATOM 1191 C C . PRO A 1 71 ? 19.515 5.250 36.709 1.00 30.45 74 PRO A C 1
ATOM 1192 O O . PRO A 1 71 ? 19.587 4.174 37.303 1.00 32.09 74 PRO A O 1
ATOM 1203 N N . ASP A 1 72 ? 18.901 6.320 37.207 1.00 26.74 75 ASP A N 1
ATOM 1204 C CA . ASP A 1 72 ? 18.328 6.326 38.552 1.00 31.12 75 ASP A CA 1
ATOM 1205 C C . ASP A 1 72 ? 16.832 6.027 38.540 1.00 28.16 75 ASP A C 1
ATOM 1206 O O . ASP A 1 72 ? 16.119 6.332 39.497 1.00 27.05 75 ASP A O 1
ATOM 1215 N N . HIS A 1 73 ? 16.367 5.436 37.446 1.00 24.27 76 HIS A N 1
ATOM 1216 C CA . HIS A 1 73 ? 14.997 4.958 37.347 1.00 25.81 76 HIS A CA 1
ATOM 1217 C C . HIS A 1 73 ? 15.026 3.490 36.949 1.00 24.48 76 HIS A C 1
ATOM 1218 O O . HIS A 1 73 ? 15.851 3.080 36.132 1.00 27.26 76 HIS A O 1
ATOM 1232 N N . GLU A 1 74 ? 14.141 2.696 37.542 1.00 20.63 77 GLU A N 1
ATOM 1233 C CA . GLU A 1 74 ? 14.074 1.275 37.230 1.00 22.11 77 GLU A CA 1
ATOM 1234 C C . GLU A 1 74 ? 13.085 1.054 36.090 1.00 19.67 77 GLU A C 1
ATOM 1235 O O . GLU A 1 74 ? 11.875 1.220 36.255 1.00 20.64 77 GLU A O 1
ATOM 1247 N N . LEU A 1 75 ? 13.621 0.693 34.929 1.00 17.85 78 LEU A N 1
ATOM 1248 C CA . LEU A 1 75 ? 12.824 0.478 33.729 1.00 18.14 78 LEU A CA 1
ATOM 1249 C C . LEU A 1 75 ? 12.637 -1.015 33.492 1.00 19.22 78 LEU A C 1
ATOM 1250 O O . LEU A 1 75 ? 13.605 -1.739 33.260 1.00 19.63 78 LEU A O 1
ATOM 1266 N N . VAL A 1 76 ? 11.387 -1.466 33.548 1.00 17.35 79 VAL A N 1
ATOM 1267 C CA . VAL A 1 76 ? 11.079 -2.892 33.535 1.00 18.79 79 VAL A CA 1
ATOM 1268 C C . VAL A 1 76 ? 10.021 -3.237 32.497 1.00 18.08 79 VAL A C 1
ATOM 1269 O O . VAL A 1 76 ? 9.032 -2.521 32.334 1.00 16.01 79 VAL A O 1
ATOM 1282 N N . VAL A 1 77 ? 10.241 -4.350 31.804 1.00 17.55 80 VAL A N 1
ATOM 1283 C CA . VAL A 1 77 ? 9.234 -4.922 30.922 1.00 17.61 80 VAL A CA 1
ATOM 1284 C C . VAL A 1 77 ? 8.789 -6.262 31.491 1.00 16.99 80 VAL A C 1
ATOM 1285 O O . VAL A 1 77 ? 9.619 -7.109 31.817 1.00 17.37 80 VAL A O 1
ATOM 1298 N N . LYS A 1 78 ? 7.478 -6.431 31.634 1.00 17.22 81 LYS A N 1
ATOM 1299 C CA . LYS A 1 78 ? 6.892 -7.718 31.994 1.00 20.64 81 LYS A CA 1
ATOM 1300 C C . LYS A 1 78 ? 5.812 -8.041 30.976 1.00 19.03 81 LYS A C 1
ATOM 1301 O O . LYS A 1 78 ? 4.802 -7.343 30.899 1.00 15.58 81 LYS A O 1
ATOM 1320 N N . GLY A 1 79 ? 6.020 -9.096 30.199 1.00 20.17 82 GLY A N 1
ATOM 1321 C CA . GLY A 1 79 ? 5.133 -9.388 29.091 1.00 21.15 82 GLY A CA 1
ATOM 1322 C C . GLY A 1 79 ? 5.161 -8.228 28.115 1.00 20.20 82 GLY A C 1
ATOM 1323 O O . GLY A 1 79 ? 6.228 -7.836 27.646 1.00 21.95 82 GLY A O 1
ATOM 1327 N N . ARG A 1 80 ? 3.987 -7.669 27.830 1.00 19.59 83 ARG A N 1
ATOM 1328 C CA . ARG A 1 80 ? 3.865 -6.534 26.920 1.00 16.75 83 ARG A CA 1
ATOM 1329 C C . ARG A 1 80 ? 3.521 -5.241 27.668 1.00 16.76 83 ARG A C 1
ATOM 1330 O O . ARG A 1 80 ? 2.866 -4.358 27.120 1.00 17.29 83 ARG A O 1
ATOM 1351 N N . ARG A 1 81 ? 3.971 -5.134 28.916 1.00 15.13 84 ARG A N 1
ATOM 1352 C CA . ARG A 1 81 ? 3.711 -3.948 29.726 1.00 14.47 84 ARG A CA 1
ATOM 1353 C C . ARG A 1 81 ? 4.999 -3.329 30.251 1.00 16.24 84 ARG A C 1
ATOM 1354 O O . ARG A 1 81 ? 5.958 -4.031 30.574 1.00 14.85 84 ARG A O 1
ATOM 1375 N N . PHE A 1 82 ? 4.995 -2.002 30.339 1.00 14.12 85 PHE A N 1
ATOM 1376 C CA . PHE A 1 82 ? 6.169 -1.232 30.720 1.00 14.34 85 PHE A CA 1
ATOM 1377 C C . PHE A 1 82 ? 5.995 -0.645 32.113 1.00 14.86 85 PHE A C 1
ATOM 1378 O O . PHE A 1 82 ? 4.953 -0.062 32.420 1.00 13.57 85 PHE A O 1
ATOM 1395 N N . TYR A 1 83 ? 7.022 -0.796 32.945 1.00 13.89 86 TYR A N 1
ATOM 1396 C CA . TYR A 1 83 ? 6.998 -0.280 34.309 1.00 14.39 86 TYR A CA 1
ATOM 1397 C C . TYR A 1 83 ? 8.174 0.653 34.559 1.00 16.26 86 TYR A C 1
ATOM 1398 O O . TYR A 1 83 ? 9.298 0.378 34.137 1.00 16.42 86 TYR A O 1
ATOM 1416 N N . ILE A 1 84 ? 7.900 1.758 35.245 1.00 14.75 87 ILE A N 1
ATOM 1417 C CA . ILE A 1 84 ? 8.934 2.705 35.635 1.00 14.63 87 ILE A CA 1
ATOM 1418 C C . ILE A 1 84 ? 8.860 2.925 37.140 1.00 16.84 87 ILE A C 1
ATOM 1419 O O . ILE A 1 84 ? 7.845 3.389 37.659 1.00 16.34 87 ILE A O 1
ATOM 1435 N N . ASP A 1 85 ? 9.945 2.581 37.829 1.00 17.38 88 ASP A N 1
ATOM 1436 C CA . ASP A 1 85 ? 10.004 2.649 39.287 1.00 23.43 88 ASP A CA 1
ATOM 1437 C C . ASP A 1 85 ? 8.847 1.883 39.930 1.00 21.46 88 ASP A C 1
ATOM 1438 O O . ASP A 1 85 ? 8.305 2.297 40.955 1.00 17.84 88 ASP A O 1
ATOM 1447 N N . GLY A 1 86 ? 8.468 0.769 39.315 1.00 19.59 89 GLY A N 1
ATOM 1448 C CA . GLY A 1 86 ? 7.472 -0.116 39.891 1.00 20.27 89 GLY A CA 1
ATOM 1449 C C . GLY A 1 86 ? 6.039 0.252 39.560 1.00 19.05 89 GLY A C 1
ATOM 1450 O O . GLY A 1 86 ? 5.109 -0.428 39.993 1.00 19.41 89 GLY A O 1
ATOM 1454 N N . LYS A 1 87 ? 5.857 1.319 38.787 1.00 26.13 90 LYS A N 1
ATOM 1455 C CA . LYS A 1 87 ? 4.523 1.771 38.400 1.00 26.46 90 LYS A CA 1
ATOM 1456 C C . LYS A 1 87 ? 4.254 1.476 36.931 1.00 22.16 90 LYS A C 1
ATOM 1457 O O . LYS A 1 87 ? 5.140 1.624 36.093 1.00 19.13 90 LYS A O 1
ATOM 1476 N N . LEU A 1 88 ? 3.028 1.067 36.624 1.00 19.65 91 LEU A N 1
ATOM 1477 C CA . LEU A 1 88 ? 2.629 0.838 35.240 1.00 18.59 91 LEU A CA 1
ATOM 1478 C C . LEU A 1 88 ? 2.697 2.150 34.465 1.00 18.26 91 LEU A C 1
ATOM 1479 O O . LEU A 1 88 ? 1.990 3.101 34.791 1.00 16.67 91 LEU A O 1
ATOM 1495 N N . ALA A 1 89 ? 3.553 2.191 33.445 1.00 15.62 92 ALA A N 1
ATOM 1496 C CA . ALA A 1 89 ? 3.808 3.419 32.698 1.00 15.23 92 ALA A CA 1
ATOM 1497 C C . ALA A 1 89 ? 3.374 3.303 31.240 1.00 15.04 92 ALA A C 1
ATOM 1498 O O . ALA A 1 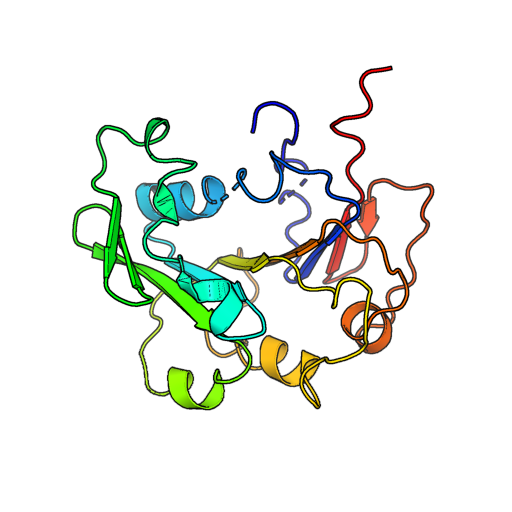89 ? 3.050 4.305 30.603 1.00 12.58 92 ALA A O 1
ATOM 1505 N N . GLY A 1 90 ? 3.367 2.088 30.704 1.00 14.87 93 GLY A N 1
ATOM 1506 C CA . GLY A 1 90 ? 2.990 1.910 29.315 1.00 14.00 93 GLY A CA 1
ATOM 1507 C C . GLY A 1 90 ? 2.652 0.492 28.908 1.00 13.97 93 GLY A C 1
ATOM 1508 O O . GLY A 1 90 ? 2.791 -0.447 29.694 1.00 13.35 93 GLY A O 1
ATOM 1512 N N . TRP A 1 91 ? 2.209 0.358 27.659 1.00 11.94 94 TRP A N 1
ATOM 1513 C CA . TRP A 1 91 ? 1.807 -0.917 27.082 1.00 13.46 94 TRP A CA 1
ATOM 1514 C C . TRP A 1 91 ? 2.385 -1.084 25.685 1.00 13.00 94 TRP A C 1
ATOM 1515 O O . TRP A 1 91 ? 2.491 -0.115 24.932 1.00 11.41 94 TRP A O 1
ATOM 1536 N N . ALA A 1 92 ? 2.745 -2.317 25.345 1.00 13.10 95 ALA A N 1
ATOM 1537 C CA . ALA A 1 92 ? 3.055 -2.680 23.967 1.00 13.72 95 ALA A CA 1
ATOM 1538 C C . ALA A 1 92 ? 1.853 -3.421 23.392 1.00 15.23 95 ALA A C 1
ATOM 1539 O O . ALA A 1 92 ? 1.421 -4.427 23.953 1.00 15.04 95 ALA A O 1
ATOM 1546 N N . ILE A 1 93 ? 1.311 -2.920 22.285 1.00 15.50 96 ILE A N 1
ATOM 1547 C CA . ILE A 1 93 ? 0.090 -3.479 21.709 1.00 15.61 96 ILE A CA 1
ATOM 1548 C C . ILE A 1 93 ? 0.276 -3.858 20.244 1.00 16.53 96 ILE A C 1
ATOM 1549 O O . ILE A 1 93 ? 0.655 -3.016 19.432 1.00 14.85 96 ILE A O 1
ATOM 1565 N N . PRO A 1 94 ? 0.002 -5.130 19.897 1.00 17.32 97 PRO A N 1
ATOM 1566 C CA . PRO A 1 94 ? -0.068 -5.463 18.475 1.00 18.26 97 PRO A CA 1
ATOM 1567 C C . PRO A 1 94 ? -1.404 -4.998 17.916 1.00 19.01 97 PRO A C 1
ATOM 1568 O O . PRO A 1 94 ? -2.441 -5.422 18.424 1.00 18.12 97 PRO A O 1
ATOM 1579 N N . LEU A 1 95 ? -1.386 -4.133 16.907 1.00 18.86 98 LEU A N 1
ATOM 1580 C CA . LEU A 1 95 ? -2.621 -3.571 16.371 1.00 19.72 98 LEU A CA 1
ATOM 1581 C C . LEU A 1 95 ? -3.553 -4.670 15.863 1.00 19.48 98 LEU A C 1
ATOM 1582 O O . LEU A 1 95 ? -4.772 -4.507 15.855 1.00 19.41 98 LEU A O 1
ATOM 1598 N N . SER A 1 96 ? -2.973 -5.797 15.461 1.00 20.99 99 SER A N 1
ATOM 1599 C CA . SER A 1 96 ? -3.747 -6.925 14.949 1.00 24.08 99 SER A CA 1
ATOM 1600 C C . SER A 1 96 ? -4.722 -7.501 15.982 1.00 24.07 99 SER A C 1
ATOM 1601 O O . SER A 1 96 ? -5.745 -8.076 15.613 1.00 25.46 99 SER A O 1
ATOM 1609 N N . VAL A 1 97 ? -4.401 -7.352 17.267 1.00 23.93 100 VAL A N 1
ATOM 1610 C CA . VAL A 1 97 ? -5.238 -7.903 18.337 1.00 27.55 100 VAL A CA 1
ATOM 1611 C C . VAL A 1 97 ? -5.737 -6.828 19.300 1.00 26.24 100 VAL A C 1
ATOM 1612 O O . VAL A 1 97 ? -5.955 -7.099 20.482 1.00 23.91 100 VAL A O 1
ATOM 1625 N N . TRP A 1 98 ? -5.922 -5.613 18.793 1.00 24.46 101 TRP A N 1
ATOM 1626 C CA . TRP A 1 98 ? -6.367 -4.500 19.630 1.00 23.16 101 TRP A CA 1
ATOM 1627 C C . TRP A 1 98 ? -7.732 -4.771 20.262 1.00 22.23 101 TRP A C 1
ATOM 1628 O O . TRP A 1 98 ? -7.984 -4.361 21.395 1.00 27.22 101 TRP A O 1
ATOM 1649 N N . GLN A 1 99 ? -8.604 -5.468 19.540 1.00 23.29 102 GLN A N 1
ATOM 1650 C CA . GLN A 1 99 ? -9.947 -5.756 20.042 1.00 26.80 102 GLN A CA 1
ATOM 1651 C C . GLN A 1 99 ? -9.889 -6.496 21.379 1.00 26.80 102 GLN A C 1
ATOM 1652 O O . GLN A 1 99 ? -10.700 -6.243 22.270 1.00 30.17 102 GLN A O 1
ATOM 1666 N N . SER A 1 100 ? -8.918 -7.394 21.519 1.00 27.02 103 SER A N 1
ATOM 1667 C CA . SER A 1 100 ? -8.768 -8.187 22.738 1.00 30.19 103 SER A CA 1
ATOM 1668 C C . SER A 1 100 ? -8.119 -7.387 23.863 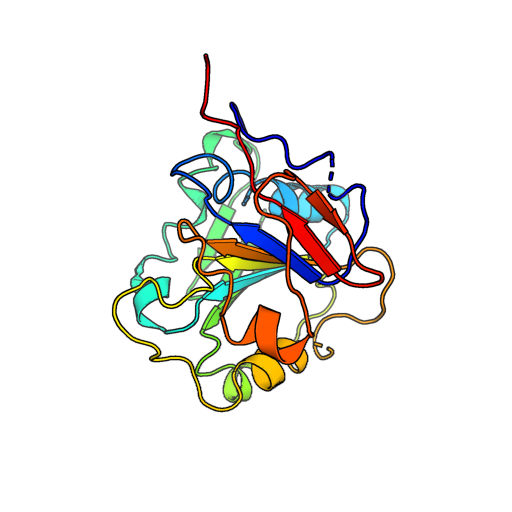1.00 27.92 103 SER A C 1
ATOM 1669 O O . SER A 1 100 ? -8.307 -7.694 25.040 1.00 31.01 103 SER A O 1
ATOM 1677 N N . GLU A 1 101 ? -7.356 -6.363 23.498 1.00 24.70 104 GLU A N 1
ATOM 1678 C CA . GLU A 1 101 ? -6.637 -5.559 24.479 1.00 22.36 104 GLU A CA 1
ATOM 1679 C C . GLU A 1 101 ? -7.534 -4.495 25.116 1.00 24.78 104 GLU A C 1
ATOM 1680 O O . GLU A 1 101 ? -7.143 -3.843 26.083 1.00 23.35 104 GLU A O 1
ATOM 1692 N N . LYS A 1 102 ? -8.740 -4.335 24.578 1.00 27.12 105 LYS A N 1
ATOM 1693 C CA . LYS A 1 102 ? -9.655 -3.288 25.030 1.00 25.98 105 LYS A CA 1
ATOM 1694 C C . LYS A 1 102 ? -10.269 -3.582 26.395 1.00 27.14 105 LYS A C 1
ATOM 1695 O O . LYS A 1 102 ? -10.781 -2.676 27.055 1.00 29.08 105 LYS A O 1
ATOM 1714 N N . SER A 1 103 ? -10.216 -4.839 26.820 1.00 28.30 106 SER A N 1
ATOM 1715 C CA . SER A 1 103 ? -10.752 -5.222 28.124 1.00 28.69 106 SER A CA 1
ATOM 1716 C C . SER A 1 103 ? -9.905 -4.657 29.261 1.00 25.42 106 SER A C 1
ATOM 1717 O O . SER A 1 103 ? -10.372 -4.537 30.393 1.00 26.35 106 SER A O 1
ATOM 1725 N N . ASN A 1 104 ? -8.659 -4.310 28.957 1.00 23.12 107 ASN A N 1
ATOM 1726 C CA . ASN A 1 104 ? -7.750 -3.776 29.964 1.00 23.07 107 ASN A CA 1
ATOM 1727 C C . ASN A 1 104 ? -7.991 -2.287 30.206 1.00 22.12 107 ASN A C 1
ATOM 1728 O O . ASN A 1 104 ? -8.713 -1.638 29.446 1.00 22.95 107 ASN A O 1
ATOM 1739 N N . ALA A 1 105 ? -7.383 -1.754 31.263 1.00 19.42 108 ALA A N 1
ATOM 1740 C CA . ALA A 1 105 ? -7.543 -0.348 31.625 1.00 20.14 108 ALA A CA 1
ATOM 1741 C C . ALA A 1 105 ? -6.350 0.487 31.167 1.00 20.24 108 ALA A C 1
ATOM 1742 O O . ALA A 1 105 ? -5.206 0.030 31.200 1.00 21.16 108 ALA A O 1
ATOM 1749 N N . TYR A 1 106 ? -6.639 1.715 30.744 1.00 17.07 109 TYR A N 1
ATOM 1750 C CA . TYR A 1 106 ? -5.631 2.652 30.260 1.00 16.83 109 TYR A CA 1
ATOM 1751 C C . TYR A 1 106 ? -5.921 4.032 30.855 1.00 19.21 109 TYR A C 1
ATOM 1752 O O . TYR A 1 106 ? -6.536 4.872 30.203 1.00 17.28 109 TYR A O 1
ATOM 1770 N N . PRO A 1 107 ? -5.489 4.260 32.106 1.00 19.27 110 PRO A N 1
ATOM 1771 C CA . PRO A 1 107 ? -5.930 5.426 32.884 1.00 19.35 110 PRO A CA 1
ATOM 1772 C C . PRO A 1 107 ? -5.500 6.798 32.359 1.00 18.37 110 PRO A C 1
ATOM 1773 O O . PRO A 1 107 ? -6.314 7.717 32.411 1.00 18.79 110 PRO A O 1
ATOM 1784 N N . ASN A 1 108 ? -4.265 6.948 31.885 1.00 16.33 111 ASN A N 1
ATOM 1785 C CA . ASN A 1 108 ? -3.738 8.281 31.592 1.00 18.13 111 ASN A CA 1
ATOM 1786 C C . ASN A 1 108 ? -2.747 8.307 30.431 1.00 16.47 111 ASN A C 1
ATOM 1787 O O . ASN A 1 108 ? -1.651 8.852 30.552 1.00 14.15 111 ASN A O 1
ATOM 1798 N N . VAL A 1 109 ? -3.140 7.726 29.304 1.00 13.60 112 VAL A N 1
ATOM 1799 C CA . VAL A 1 109 ? -2.292 7.708 28.117 1.00 14.20 112 VAL A CA 1
ATOM 1800 C C . VAL A 1 109 ? -2.363 9.055 27.403 1.00 13.71 112 VAL A C 1
ATOM 1801 O O . VAL A 1 109 ? -3.447 9.596 27.200 1.00 12.88 112 VAL A O 1
ATOM 1814 N N . SER A 1 110 ? -1.205 9.597 27.029 1.00 12.61 113 SER A N 1
ATOM 1815 C CA . SER A 1 110 ? -1.161 10.849 26.274 1.00 15.89 113 SER A CA 1
ATOM 1816 C C . SER A 1 110 ? -0.293 10.740 25.020 1.00 15.02 113 SER A C 1
ATOM 1817 O O . SER A 1 110 ? -0.339 11.615 24.159 1.00 15.36 113 SER A O 1
ATOM 1825 N N . THR A 1 111 ? 0.496 9.675 24.915 1.00 12.79 114 THR A N 1
ATOM 1826 C CA . THR A 1 111 ? 1.317 9.458 23.728 1.00 11.82 114 THR A CA 1
ATOM 1827 C C . THR A 1 111 ? 1.192 8.030 23.212 1.00 13.55 114 TH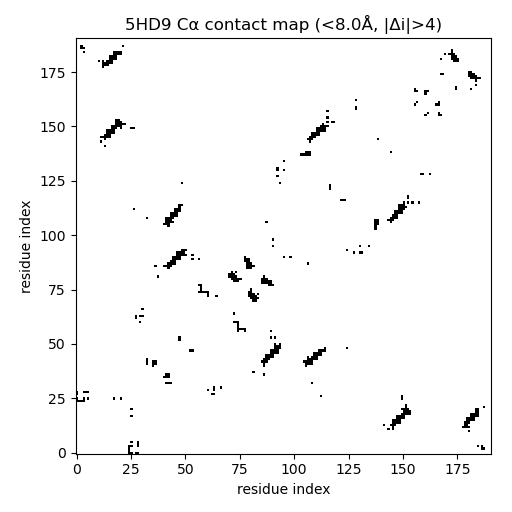R A C 1
ATOM 1828 O O . THR A 1 111 ? 1.267 7.069 23.982 1.00 13.01 114 THR A O 1
ATOM 1839 N N . ILE A 1 112 ? 0.993 7.912 21.901 1.00 11.61 115 ILE A N 1
ATOM 1840 C CA . ILE A 1 112 ? 1.037 6.631 21.207 1.00 11.94 115 ILE A CA 1
ATOM 1841 C C . ILE A 1 112 ? 2.145 6.674 20.163 1.00 12.50 115 ILE A C 1
ATOM 1842 O O . ILE A 1 112 ? 2.196 7.595 19.347 1.00 12.93 115 ILE A O 1
ATOM 1858 N N . VAL A 1 113 ? 3.024 5.678 20.192 1.00 11.93 116 VAL A N 1
ATOM 1859 C CA . VAL A 1 113 ? 4.081 5.565 19.196 1.00 11.78 116 VAL A CA 1
ATOM 1860 C C . VAL A 1 113 ? 3.886 4.295 18.375 1.00 12.16 116 VAL A C 1
ATOM 1861 O O . VAL A 1 113 ? 3.955 3.181 18.891 1.00 12.40 116 VAL A O 1
ATOM 1874 N N . PHE A 1 114 ? 3.634 4.492 17.086 1.00 12.24 117 PHE A N 1
ATOM 1875 C CA . PHE A 1 114 ? 3.396 3.406 16.149 1.00 12.19 117 PHE A CA 1
ATOM 1876 C C . PHE A 1 114 ? 4.599 3.303 15.224 1.00 13.84 117 PHE A C 1
ATOM 1877 O O . PHE A 1 114 ? 4.681 4.006 14.222 1.00 16.05 117 PHE A O 1
ATOM 1894 N N . ASP A 1 115 ? 5.534 2.424 15.564 1.00 15.52 118 ASP A N 1
ATOM 1895 C CA . ASP A 1 115 ? 6.768 2.314 14.801 1.00 17.48 118 ASP A CA 1
ATOM 1896 C C . ASP A 1 115 ? 6.585 1.394 13.597 1.00 18.46 118 ASP A C 1
ATOM 1897 O O . ASP A 1 115 ? 5.827 0.421 13.655 1.00 18.47 118 ASP A O 1
ATOM 1906 N N . GLU A 1 116 ? 7.284 1.724 12.512 1.00 17.95 119 GLU A N 1
ATOM 1907 C CA . GLU A 1 116 ? 7.228 0.969 11.263 1.00 20.76 119 GLU A CA 1
ATOM 1908 C C . GLU A 1 116 ? 5.795 0.805 10.751 1.00 21.27 119 GLU A C 1
ATOM 1909 O O . GLU A 1 116 ? 5.359 -0.307 10.453 1.00 20.60 119 GLU A O 1
ATOM 1921 N N . PHE A 1 117 ? 5.081 1.921 10.627 1.00 18.25 120 PHE A N 1
ATOM 1922 C CA . PHE A 1 117 ? 3.655 1.893 10.290 1.00 18.11 120 PHE A CA 1
ATOM 1923 C C . PHE A 1 117 ? 3.382 1.675 8.803 1.00 20.32 120 PHE A C 1
ATOM 1924 O O . PHE A 1 117 ? 2.240 1.438 8.407 1.00 21.66 120 PHE A O 1
ATOM 1941 N N . ILE A 1 118 ? 4.420 1.770 7.980 1.00 21.66 121 ILE A N 1
ATOM 1942 C CA . ILE A 1 118 ? 4.293 1.481 6.556 1.00 24.38 121 ILE A CA 1
ATOM 1943 C C . ILE A 1 118 ? 4.750 0.050 6.297 1.00 28.15 121 ILE A C 1
ATOM 1944 O O . ILE A 1 118 ? 5.864 -0.320 6.674 1.00 28.52 121 ILE A O 1
ATOM 1960 N N . ARG A 1 119 ? 3.894 -0.755 5.671 1.00 29.03 122 ARG A N 1
ATOM 1961 C CA . ARG A 1 119 ? 4.279 -2.114 5.318 1.00 31.93 122 ARG A CA 1
ATOM 1962 C C . ARG A 1 119 ? 5.418 -2.008 4.317 1.00 35.99 122 ARG A C 1
ATOM 1963 O O . ARG A 1 119 ? 5.205 -1.734 3.135 1.00 36.91 122 ARG A O 1
ATOM 1984 N N . GLU A 1 120 ? 6.628 -2.249 4.815 1.00 43.03 123 GLU A N 1
ATOM 1985 C CA . GLU A 1 120 ? 7.841 -1.723 4.203 1.00 49.36 123 GLU A CA 1
ATOM 1986 C C . GLU A 1 120 ? 8.675 -2.787 3.505 1.00 57.21 123 GLU A C 1
ATOM 1987 O O . GLU A 1 120 ? 9.282 -3.612 4.186 1.00 63.66 123 GLU A O 1
ATOM 1999 N N . LYS A 1 121 ? 8.715 -2.804 2.172 1.00 58.92 124 LYS A N 1
ATOM 2000 C CA . LYS A 1 121 ? 7.755 -2.162 1.274 1.00 57.12 124 LYS A CA 1
ATOM 2001 C C . LYS A 1 121 ? 6.956 -3.314 0.700 1.00 59.58 124 LYS A C 1
ATOM 2002 O O . LYS A 1 121 ? 5.944 -3.134 0.014 1.00 57.20 124 LYS A O 1
ATOM 2021 N N . ASP A 1 122 ? 7.435 -4.510 1.033 1.00 63.70 125 ASP A N 1
ATOM 2022 C CA . ASP A 1 122 ? 7.333 -5.683 0.174 1.00 65.04 125 ASP A CA 1
ATOM 2023 C C . ASP A 1 122 ? 5.916 -6.029 -0.260 1.00 63.15 125 ASP A C 1
ATOM 2024 O O . ASP A 1 122 ? 5.708 -6.521 -1.372 1.00 67.33 125 ASP A O 1
ATOM 2033 N N . ASN A 1 123 ? 4.942 -5.759 0.600 1.00 56.48 126 ASN A N 1
ATOM 2034 C CA . ASN A 1 123 ? 3.567 -6.110 0.289 1.00 55.94 126 ASN A CA 1
ATOM 2035 C C . ASN A 1 123 ? 2.570 -5.334 1.132 1.00 52.17 126 ASN A C 1
ATOM 2036 O O . ASN A 1 123 ? 2.765 -5.148 2.333 1.00 47.95 126 ASN A O 1
ATOM 2047 N N . SER A 1 124 ? 1.489 -4.896 0.495 1.00 54.35 127 SER A N 1
ATOM 2048 C CA . SER A 1 124 ? 0.421 -4.195 1.191 1.00 54.76 127 SER A CA 1
ATOM 2049 C C . SER A 1 124 ? -0.369 -5.172 2.062 1.00 56.44 127 SER A C 1
ATOM 2050 O O . SER A 1 124 ? -1.580 -5.336 1.904 1.00 60.67 127 SER A O 1
ATOM 2058 N N . ASN A 1 125 ? 0.343 -5.828 2.973 1.00 50.01 128 ASN A N 1
ATOM 2059 C CA . ASN A 1 125 ? -0.265 -6.712 3.951 1.00 42.29 128 ASN A CA 1
ATOM 2060 C C . ASN A 1 125 ? -0.631 -5.897 5.188 1.00 35.39 128 ASN A C 1
ATOM 2061 O O . ASN A 1 125 ? -0.139 -6.142 6.291 1.00 33.16 128 ASN A O 1
ATOM 2072 N N . TYR A 1 126 ? -1.475 -4.894 4.980 1.00 33.50 129 TYR A N 1
ATOM 2073 C CA . TYR A 1 126 ? -2.039 -4.131 6.082 1.00 30.55 129 TYR A CA 1
ATOM 2074 C C . TYR A 1 126 ? -3.219 -4.900 6.653 1.00 31.95 129 TYR A C 1
ATOM 2075 O O . TYR A 1 126 ? -3.782 -5.773 5.991 1.00 33.68 129 TYR A O 1
ATOM 2093 N N . ILE A 1 127 ? -3.592 -4.574 7.882 1.00 31.45 130 ILE A N 1
ATOM 2094 C CA . ILE A 1 127 ? -4.774 -5.159 8.497 1.00 33.60 130 ILE A CA 1
ATOM 2095 C C . ILE A 1 127 ? -6.013 -4.590 7.798 1.00 34.56 130 ILE A C 1
ATOM 2096 O O . ILE A 1 127 ? -6.023 -3.423 7.414 1.00 30.43 130 ILE A O 1
ATOM 2112 N N . PRO A 1 128 ? -7.048 -5.421 7.586 1.00 36.08 131 PRO A N 1
ATOM 2113 C CA . PRO A 1 128 ? -8.274 -4.858 7.002 1.00 33.63 131 PRO A CA 1
ATOM 2114 C C . PRO A 1 128 ? -8.885 -3.764 7.876 1.00 30.52 131 PRO A C 1
ATOM 2115 O O . PRO A 1 128 ? -9.058 -3.969 9.077 1.00 29.00 131 PRO A O 1
ATOM 2126 N N . ASN A 1 129 ? -9.203 -2.621 7.272 1.00 30.52 132 ASN A N 1
ATOM 2127 C CA . ASN A 1 129 ? -9.706 -1.467 8.012 1.00 30.89 132 ASN A CA 1
ATOM 2128 C C . ASN A 1 129 ? -8.774 -1.124 9.167 1.00 26.55 132 ASN A C 1
ATOM 2129 O O . ASN A 1 129 ? -9.218 -0.833 10.279 1.00 24.10 132 ASN A O 1
ATOM 2140 N N . GLU A 1 130 ? -7.476 -1.172 8.890 1.00 25.33 133 GLU A N 1
ATOM 2141 C CA . GLU A 1 130 ? -6.458 -0.904 9.897 1.00 24.85 133 GLU A CA 1
ATOM 2142 C C . GLU A 1 130 ? -6.540 0.521 10.427 1.00 24.27 133 GLU A C 1
ATOM 2143 O O . GLU A 1 130 ? -6.341 0.755 11.616 1.00 19.62 133 GLU A O 1
ATOM 2155 N N . VAL A 1 131 ? -6.827 1.475 9.548 1.00 26.83 134 VAL A N 1
ATOM 2156 C CA . VAL A 1 131 ? -6.849 2.876 9.955 1.00 25.05 134 VAL A CA 1
ATOM 2157 C C . VAL A 1 131 ? -7.955 3.094 10.982 1.00 21.03 134 VAL A C 1
ATOM 2158 O O . VAL A 1 131 ? -7.766 3.815 11.961 1.00 18.27 134 VAL A O 1
ATOM 2171 N N . SER A 1 132 ? -9.099 2.454 10.764 1.00 22.08 135 SER A N 1
ATOM 2172 C CA . SER A 1 132 ? -10.194 2.499 11.727 1.00 22.04 135 SER A CA 1
ATOM 2173 C C . SER A 1 132 ? -9.775 1.875 13.058 1.00 19.92 135 SER A C 1
ATOM 2174 O O . SER A 1 132 ? -10.173 2.347 14.126 1.00 20.21 135 SER A O 1
ATOM 2182 N N . ALA A 1 133 ? -8.966 0.821 12.996 1.00 19.74 136 ALA A N 1
ATOM 2183 C CA . ALA A 1 133 ? -8.492 0.157 14.209 1.00 19.95 136 ALA A CA 1
ATOM 2184 C C . ALA A 1 133 ? -7.606 1.084 15.043 1.00 17.73 136 ALA A C 1
ATOM 2185 O O . ALA A 1 133 ? 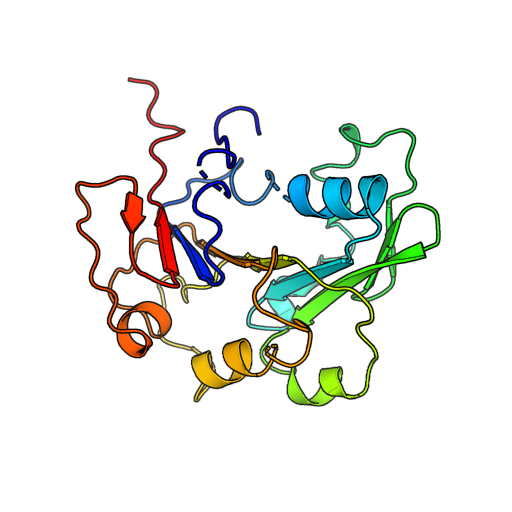-7.778 1.179 16.261 1.00 15.95 136 ALA A O 1
ATOM 2192 N N . LEU A 1 134 ? -6.655 1.760 14.399 1.00 16.06 137 LEU A N 1
ATOM 2193 C CA . LEU A 1 134 ? -5.796 2.704 15.108 1.00 14.40 137 LEU A CA 1
ATOM 2194 C C . LEU A 1 134 ? -6.639 3.839 15.652 1.00 14.80 137 LEU A C 1
ATOM 2195 O O . LEU A 1 134 ? -6.457 4.281 16.784 1.00 14.27 137 LEU A O 1
ATOM 2211 N N . LEU A 1 135 ? -7.564 4.308 14.827 1.00 15.63 138 LEU A N 1
ATOM 2212 C CA . LEU A 1 135 ? -8.471 5.363 15.227 1.00 16.98 138 LEU A CA 1
ATOM 2213 C C . LEU A 1 135 ? -9.264 4.950 16.468 1.00 16.04 138 LEU A C 1
ATOM 2214 O O . LEU A 1 135 ? -9.390 5.726 17.412 1.00 15.32 138 LEU A O 1
ATOM 2230 N N . ASN A 1 136 ? -9.775 3.722 16.479 1.00 17.00 139 ASN A N 1
ATOM 2231 C CA . ASN A 1 136 ? -10.499 3.218 17.642 1.00 17.69 139 ASN A CA 1
ATOM 2232 C C . ASN A 1 136 ? -9.603 3.175 18.878 1.00 16.54 139 ASN A C 1
ATOM 2233 O O . ASN A 1 136 ? -10.025 3.543 19.975 1.00 15.62 139 ASN A O 1
ATOM 2244 N N . LEU A 1 137 ? -8.366 2.727 18.691 1.00 14.58 140 LEU A N 1
ATOM 2245 C CA . LEU A 1 137 ? -7.389 2.688 19.773 1.00 13.69 140 LEU A CA 1
ATOM 2246 C C . LEU A 1 137 ? -7.180 4.086 20.348 1.00 12.77 140 LEU A C 1
ATOM 2247 O O . LEU A 1 137 ? -7.170 4.267 21.565 1.00 12.47 140 LEU A O 1
ATOM 2280 N N . ASP A 1 139 ? -9.180 6.871 20.169 1.00 15.18 142 ASP A N 1
ATOM 2281 C CA . ASP A 1 139 ? -10.350 7.380 20.878 1.00 16.73 142 ASP A CA 1
ATOM 2282 C C . ASP A 1 139 ? -10.539 6.662 22.210 1.00 15.99 142 ASP A C 1
ATOM 2283 O O . ASP A 1 139 ? -11.024 7.252 23.175 1.00 16.90 142 ASP A O 1
ATOM 2292 N N . THR A 1 140 ? -10.160 5.389 22.264 1.00 15.36 143 THR A N 1
ATOM 2293 C CA . THR A 1 140 ? -10.327 4.610 23.484 1.00 15.83 143 THR A CA 1
ATOM 2294 C C . THR A 1 140 ? -9.446 5.149 24.614 1.00 15.24 143 THR A C 1
ATOM 2295 O O . THR A 1 140 ? -9.904 5.280 25.750 1.00 17.06 143 THR A O 1
ATOM 2306 N N . VAL A 1 141 ? -8.190 5.466 24.306 1.00 13.92 144 VAL A N 1
ATOM 2307 C CA . VAL A 1 141 ? -7.222 5.809 25.348 1.00 15.51 144 VAL A CA 1
ATOM 2308 C C . VAL A 1 141 ? -7.007 7.315 25.525 1.00 16.08 144 VAL A C 1
ATOM 2309 O O . VAL A 1 141 ? -6.557 7.749 26.587 1.00 16.73 144 VAL A O 1
ATOM 2322 N N . PHE A 1 142 ? -7.325 8.108 24.503 1.00 16.32 145 PHE A N 1
ATOM 2323 C CA . PHE A 1 142 ? -7.241 9.567 24.621 1.00 15.62 145 PHE A CA 1
ATOM 2324 C C . PHE A 1 142 ? -8.567 10.151 25.087 1.00 19.21 145 PHE A C 1
ATOM 2325 O O . PHE A 1 142 ? -9.591 10.031 24.413 1.00 18.88 145 PHE A O 1
ATOM 2342 N N . ARG A 1 143 ? -8.530 10.793 26.249 1.00 24.53 146 ARG A N 1
ATOM 2343 C CA . ARG A 1 143 ? -9.718 11.373 26.859 1.00 32.18 146 ARG A CA 1
ATOM 2344 C C . ARG A 1 143 ? -10.214 12.585 26.076 1.00 29.86 146 ARG A C 1
ATOM 2345 O O . ARG A 1 143 ? -11.421 12.790 25.927 1.00 29.20 146 ARG A O 1
ATOM 2366 N N . ASN A 1 144 ? -9.278 13.395 25.591 1.00 23.15 147 ASN A N 1
ATOM 2367 C CA . ASN A 1 144 ? -9.614 14.522 24.729 1.00 26.33 147 ASN A CA 1
ATOM 2368 C C . ASN A 1 144 ? -8.423 14.925 23.859 1.00 22.54 147 ASN A C 1
ATOM 2369 O O . ASN A 1 144 ? -7.399 14.246 23.846 1.00 24.13 147 ASN A O 1
ATOM 2380 N N . ARG A 1 145 ? -8.570 16.029 23.134 1.00 25.39 148 ARG A N 1
ATOM 2381 C CA . ARG A 1 145 ? -7.587 16.451 22.142 1.00 27.58 148 ARG A CA 1
ATOM 2382 C C . ARG A 1 145 ? -6.416 17.226 22.747 1.00 26.34 148 ARG A C 1
ATOM 2383 O O . ARG A 1 145 ? -5.420 17.471 22.074 1.00 28.04 148 ARG A O 1
ATOM 2404 N N . GLU A 1 146 ? -6.530 17.615 24.011 1.00 22.97 149 GLU A N 1
ATOM 2405 C CA . GLU A 1 146 ? -5.510 18.457 24.630 1.00 23.14 149 GLU A CA 1
ATOM 2406 C C . GLU A 1 146 ? -4.258 17.668 25.015 1.00 20.94 149 GLU A C 1
ATOM 2407 O O . GLU A 1 146 ? -4.309 16.759 25.844 1.00 19.86 149 GLU A O 1
ATOM 2419 N N . ARG A 1 147 ? -3.136 18.031 24.403 1.00 21.40 150 ARG A N 1
ATOM 2420 C CA . ARG A 1 147 ? -1.831 17.490 24.772 1.00 21.91 150 ARG A CA 1
ATOM 2421 C C . ARG A 1 147 ? -1.790 15.967 24.709 1.00 19.42 150 ARG A C 1
ATOM 2422 O O . ARG A 1 147 ? -1.227 15.313 25.587 1.00 17.90 150 ARG A O 1
ATOM 2443 N N . VAL A 1 148 ? -2.409 15.413 23.671 1.00 16.48 151 VAL A N 1
ATOM 2444 C CA . VAL A 1 148 ? -2.243 14.006 23.344 1.00 15.56 151 VAL A CA 1
ATOM 2445 C C . VAL A 1 148 ? -1.750 13.930 21.910 1.00 16.32 151 VAL A C 1
ATOM 2446 O O . VAL A 1 148 ? -2.010 14.829 21.114 1.00 14.78 151 VAL A O 1
ATOM 2459 N N . ARG A 1 149 ? -1.030 12.870 21.576 1.00 14.32 152 ARG A N 1
ATOM 2460 C CA . ARG A 1 149 ? -0.552 12.720 20.214 1.00 14.58 152 ARG A CA 1
ATOM 2461 C C . ARG A 1 149 ? -0.190 11.284 19.887 1.00 13.06 152 ARG A C 1
ATOM 2462 O O . ARG A 1 149 ? 0.340 10.548 20.723 1.00 13.42 152 ARG A O 1
ATOM 2483 N N . CYS A 1 150 ? -0.514 10.901 18.660 1.00 11.18 153 CYS A N 1
ATOM 2484 C CA . CYS A 1 150 ? -0.077 9.643 18.093 1.00 10.77 153 CYS A CA 1
ATOM 2485 C C . CYS A 1 150 ? 1.028 9.967 17.105 1.00 10.97 153 CYS A C 1
ATOM 2486 O O . CYS A 1 150 ? 0.865 10.845 16.254 1.00 12.78 153 CYS A O 1
ATOM 2494 N N . ILE A 1 151 ? 2.157 9.280 17.238 1.00 10.81 154 ILE A N 1
ATOM 2495 C CA . ILE A 1 151 ? 3.303 9.510 16.369 1.00 11.11 154 ILE A CA 1
ATOM 2496 C C . ILE A 1 151 ? 3.673 8.213 15.660 1.00 11.48 154 ILE A C 1
ATOM 2497 O O . ILE A 1 151 ? 4.060 7.232 16.294 1.00 11.56 154 ILE A O 1
ATOM 2513 N N . CYS A 1 152 ? 3.534 8.222 14.338 1.00 12.15 155 CYS A N 1
ATOM 2514 C CA . CYS A 1 152 ? 3.826 7.055 13.518 1.00 12.83 155 CYS A CA 1
ATOM 2515 C C . CYS A 1 152 ? 5.173 7.230 12.827 1.00 13.90 155 CYS A C 1
ATOM 2516 O O . CYS A 1 152 ? 5.430 8.269 12.223 1.00 14.58 155 CYS A O 1
ATOM 2524 N N . LEU A 1 153 ? 6.025 6.211 12.927 1.00 14.32 156 LEU A N 1
ATOM 2525 C CA . LEU A 1 153 ? 7.378 6.268 12.383 1.00 15.83 156 LEU A CA 1
ATOM 2526 C C . LEU A 1 153 ? 7.600 5.221 11.296 1.00 18.78 156 LEU A C 1
ATOM 2527 O O . LEU A 1 153 ? 7.072 4.110 11.371 1.00 17.24 156 LEU A O 1
ATOM 2543 N N . SER A 1 154 ? 8.403 5.574 10.298 1.00 15.50 157 SER A N 1
ATOM 2544 C CA . SER A 1 154 ? 8.798 4.622 9.265 1.00 16.82 157 SER A CA 1
ATOM 2545 C C . SER A 1 154 ? 10.104 5.029 8.602 1.00 19.85 157 SER A C 1
ATOM 2546 O O . SER A 1 154 ? 10.370 6.217 8.411 1.00 20.79 157 SER A O 1
ATOM 2554 N N . ASN A 1 155 ? 10.915 4.034 8.255 1.00 20.69 158 ASN A N 1
ATOM 2555 C CA . ASN A 1 155 ? 12.117 4.264 7.468 1.00 24.81 158 ASN A CA 1
ATOM 2556 C C . ASN A 1 155 ? 11.751 4.412 5.999 1.00 24.88 158 ASN A C 1
ATOM 2557 O O . ASN A 1 155 ? 12.544 4.893 5.190 1.00 26.60 158 ASN A O 1
ATOM 2568 N N . ALA A 1 156 ? 10.537 3.990 5.662 1.00 23.71 159 ALA A N 1
ATOM 2569 C CA . ALA A 1 156 ? 10.034 4.108 4.303 1.00 24.37 159 ALA A CA 1
ATOM 2570 C C . ALA A 1 156 ? 9.469 5.496 4.071 1.00 24.36 159 ALA A C 1
ATOM 2571 O O . ALA A 1 156 ? 9.335 6.296 4.997 1.00 24.08 159 ALA A O 1
ATOM 2578 N N . VAL A 1 157 ? 9.132 5.774 2.821 1.00 27.33 160 VAL A N 1
ATOM 2579 C CA . VAL A 1 157 ? 8.571 7.061 2.456 1.00 31.26 160 VAL A CA 1
ATOM 2580 C C . VAL A 1 157 ? 7.582 6.803 1.318 1.00 35.19 160 VAL A C 1
ATOM 2581 O O . VAL A 1 157 ? 7.622 7.424 0.260 1.00 41.59 160 VAL A O 1
ATOM 2594 N N . SER A 1 158 ? 6.702 5.833 1.555 1.00 31.92 161 SER A N 1
ATOM 2595 C CA . SER A 1 158 ? 5.559 5.603 0.685 1.00 31.25 161 SER A CA 1
ATOM 2596 C C . SER A 1 158 ? 4.527 6.682 0.959 1.00 26.57 161 SER A C 1
ATOM 2597 O O . SER A 1 158 ? 3.831 6.650 1.973 1.00 21.11 161 SER A O 1
ATOM 2605 N N . VAL A 1 159 ? 4.453 7.645 0.050 1.00 29.07 162 VAL A N 1
ATOM 2606 C CA . VAL A 1 159 ? 3.571 8.793 0.194 1.00 33.86 162 VAL A CA 1
ATOM 2607 C C . VAL A 1 159 ? 2.125 8.376 -0.079 1.00 36.24 162 VAL A C 1
ATOM 2608 O O . VAL A 1 159 ? 1.185 9.129 0.179 1.00 40.12 162 VAL A O 1
ATOM 2621 N N . VAL A 1 160 ? 1.953 7.158 -0.584 1.00 35.78 163 VAL A N 1
ATOM 2622 C CA . VAL A 1 160 ? 0.632 6.616 -0.868 1.00 33.54 163 VAL A CA 1
ATOM 2623 C C . VAL A 1 160 ? 0.453 5.331 -0.064 1.00 30.21 163 VAL A C 1
ATOM 2624 O O . VAL A 1 160 ? 0.618 4.221 -0.567 1.00 36.88 163 VAL A O 1
ATOM 2637 N N . ASN A 1 161 ? 0.147 5.520 1.216 1.00 27.08 164 ASN A N 1
ATOM 2638 C CA . ASN A 1 161 ? -0.130 4.432 2.141 1.00 21.54 164 ASN A CA 1
ATOM 2639 C C . ASN A 1 161 ? -1.541 4.608 2.701 1.00 20.59 164 ASN A C 1
ATOM 2640 O O . ASN A 1 161 ? -2.136 5.672 2.542 1.00 21.04 164 ASN A O 1
ATOM 2651 N N . PRO A 1 162 ? -2.085 3.571 3.355 1.00 20.75 165 PRO A N 1
ATOM 2652 C CA . PRO A 1 162 ? -3.487 3.621 3.789 1.00 20.83 165 PRO A CA 1
ATOM 2653 C C . PRO A 1 162 ? -3.829 4.837 4.648 1.00 19.85 165 PRO A C 1
ATOM 2654 O O . PRO A 1 162 ? -4.929 5.374 4.519 1.00 22.17 165 PRO A O 1
ATOM 2665 N N . TYR A 1 163 ? -2.903 5.269 5.498 1.00 17.56 166 TYR A N 1
ATOM 2666 C CA . TYR A 1 163 ? -3.162 6.395 6.387 1.00 16.98 166 TYR A CA 1
ATOM 2667 C C . TYR A 1 163 ? -3.224 7.705 5.610 1.00 14.90 166 TYR A C 1
ATOM 2668 O O . TYR A 1 163 ? -4.146 8.497 5.797 1.00 17.98 166 TYR A O 1
ATOM 2686 N N . PHE A 1 164 ? -2.258 7.932 4.727 1.00 14.08 167 PHE A N 1
ATOM 2687 C CA . PHE A 1 164 ? -2.254 9.152 3.929 1.00 16.20 167 PHE A CA 1
ATOM 2688 C C . PHE A 1 164 ? -3.489 9.194 3.027 1.00 17.65 167 PHE A C 1
ATOM 2689 O O . PHE A 1 164 ? -4.125 10.239 2.870 1.00 17.67 167 PHE A O 1
ATOM 2706 N N . LEU A 1 165 ? -3.824 8.051 2.438 1.00 18.06 168 LEU A N 1
ATOM 2707 C CA . LEU A 1 165 ? -4.995 7.955 1.576 1.00 20.42 168 LEU A CA 1
ATOM 2708 C C . LEU A 1 165 ? -6.275 8.217 2.363 1.00 20.17 168 LEU A C 1
ATOM 2709 O O . LEU A 1 165 ? -7.139 8.977 1.928 1.00 21.67 168 LEU A O 1
ATOM 2725 N N . PHE A 1 166 ? -6.384 7.585 3.527 1.00 19.06 169 PHE A N 1
ATOM 2726 C CA . PHE A 1 166 ? -7.599 7.660 4.333 1.00 20.00 169 PHE A CA 1
ATOM 2727 C C . PHE A 1 166 ? -7.875 9.099 4.763 1.00 19.32 169 PHE A C 1
ATOM 2728 O O . PHE A 1 166 ? -9.004 9.578 4.665 1.00 20.31 169 PHE A O 1
ATOM 2745 N N . PHE A 1 167 ? -6.831 9.788 5.217 1.00 17.10 170 PHE A N 1
ATOM 2746 C CA . PHE A 1 167 ? -6.970 11.146 5.739 1.00 17.62 170 PHE A CA 1
ATOM 2747 C C . PHE A 1 167 ? -6.811 12.224 4.666 1.00 19.58 170 PHE A C 1
ATOM 2748 O O . PHE A 1 167 ? -6.913 13.415 4.959 1.00 21.66 170 PHE A O 1
ATOM 2765 N N . ASN A 1 168 ? -6.568 11.802 3.430 1.00 17.84 171 ASN A N 1
ATOM 2766 C CA . ASN A 1 168 ? -6.427 12.726 2.306 1.00 17.29 171 ASN A CA 1
ATOM 2767 C C . ASN A 1 168 ? -5.210 13.626 2.481 1.00 16.59 171 ASN A C 1
ATOM 2768 O O . ASN A 1 168 ? -5.289 14.846 2.324 1.00 15.92 171 ASN A O 1
ATOM 2779 N N . LEU A 1 169 ? -4.083 13.001 2.808 1.00 15.21 172 LEU A N 1
ATOM 2780 C CA . LEU A 1 169 ? -2.817 13.700 2.969 1.00 16.61 172 LEU A CA 1
ATOM 2781 C C . LEU A 1 169 ? -1.919 13.428 1.764 1.00 18.04 172 LEU A C 1
ATOM 2782 O O . LEU A 1 169 ? -1.562 12.281 1.497 1.00 17.94 172 LEU A O 1
ATOM 2798 N N . VAL A 1 170 ? -1.584 14.483 1.027 1.00 18.30 173 VAL A N 1
ATOM 2799 C CA . VAL A 1 170 ? -0.690 14.379 -0.122 1.00 21.00 173 VAL A CA 1
ATOM 2800 C C . VAL A 1 170 ? 0.441 15.384 0.051 1.00 22.99 173 VAL A C 1
ATOM 2801 O O . VAL A 1 170 ? 0.343 16.518 -0.421 1.00 24.39 173 VAL A O 1
ATOM 2814 N N . PRO A 1 171 ? 1.522 14.969 0.738 1.00 22.34 174 PRO A N 1
ATOM 2815 C CA . PRO A 1 171 ? 2.601 15.889 1.104 1.00 18.38 174 PRO A CA 1
ATOM 2816 C C . PRO A 1 171 ? 3.489 16.300 -0.059 1.00 19.85 174 PRO A C 1
ATOM 2817 O O . PRO A 1 171 ? 3.567 15.605 -1.073 1.00 22.26 174 PRO A O 1
ATOM 2828 N N . ASP A 1 172 ? 4.142 17.445 0.106 1.00 18.13 175 ASP A N 1
ATOM 2829 C CA . ASP A 1 172 ? 5.178 17.905 -0.804 1.00 18.54 175 ASP A CA 1
ATOM 2830 C C . ASP A 1 172 ? 6.509 17.361 -0.301 1.00 18.70 175 ASP A C 1
ATOM 2831 O O . ASP A 1 172 ? 6.941 17.701 0.796 1.00 20.22 175 ASP A O 1
ATOM 2840 N N . VAL A 1 173 ? 7.153 16.516 -1.102 1.00 23.88 176 VAL A N 1
ATOM 2841 C CA . VAL A 1 173 ? 8.400 15.874 -0.685 1.00 27.07 176 VAL A CA 1
ATOM 2842 C C . VAL A 1 173 ? 9.566 16.858 -0.569 1.00 25.19 176 VAL A C 1
ATOM 2843 O O . VAL A 1 173 ? 10.600 16.520 0.007 1.00 26.04 176 VAL A O 1
ATOM 2856 N N . ASN A 1 174 ? 9.404 18.067 -1.105 1.00 20.40 177 ASN A N 1
ATOM 2857 C CA . ASN A 1 174 ? 10.430 19.102 -0.967 1.00 21.19 177 ASN A CA 1
ATOM 2858 C C . ASN A 1 174 ? 10.413 19.779 0.406 1.00 19.67 177 ASN A C 1
ATOM 2859 O O . ASN A 1 174 ? 11.289 20.585 0.710 1.00 22.70 177 ASN A O 1
ATOM 2870 N N . LYS A 1 175 ? 9.415 19.454 1.226 1.00 18.92 178 LYS A N 1
ATOM 2871 C CA . LYS A 1 175 ? 9.246 20.089 2.534 1.00 19.26 178 LYS A CA 1
ATOM 2872 C C . LYS A 1 175 ? 9.562 19.129 3.677 1.00 17.11 178 LYS A C 1
ATOM 2873 O O . LYS A 1 175 ? 9.148 17.970 3.645 1.00 17.32 178 LYS A O 1
ATOM 2892 N N . ARG A 1 176 ? 10.279 19.604 4.693 1.00 16.06 179 ARG A N 1
ATOM 2893 C CA . ARG A 1 176 ? 10.472 18.791 5.885 1.00 16.69 179 ARG A CA 1
ATOM 2894 C C . ARG A 1 176 ? 9.133 18.604 6.585 1.00 15.68 179 ARG A C 1
ATOM 2895 O O . ARG A 1 176 ? 8.834 17.516 7.061 1.00 15.27 179 ARG A O 1
ATOM 2916 N N . PHE A 1 177 ? 8.332 19.666 6.636 1.00 14.52 180 PHE A N 1
ATOM 2917 C CA . PHE A 1 177 ? 7.035 19.623 7.306 1.00 14.70 180 PHE A CA 1
ATOM 2918 C C . PHE A 1 177 ? 5.877 19.926 6.364 1.00 16.12 180 PHE A C 1
ATOM 2919 O O . PHE A 1 177 ? 5.796 21.010 5.782 1.00 15.87 180 PHE A O 1
ATOM 2936 N N . ASN A 1 178 ? 4.997 18.944 6.214 1.00 14.47 181 ASN A N 1
ATOM 2937 C CA . ASN A 1 178 ? 3.696 19.139 5.592 1.00 15.48 181 ASN A CA 1
ATOM 2938 C C . ASN A 1 178 ? 2.639 19.190 6.684 1.00 14.86 181 ASN A C 1
ATOM 2939 O O . ASN A 1 178 ? 2.432 18.212 7.405 1.00 14.45 181 ASN A O 1
ATOM 2950 N N . VAL A 1 179 ? 1.973 20.333 6.794 1.00 16.40 182 VAL A N 1
ATOM 2951 C CA . VAL A 1 179 ? 1.122 20.629 7.939 1.00 19.57 182 VAL A CA 1
ATOM 2952 C C . VAL A 1 179 ? -0.353 20.633 7.562 1.00 18.61 182 VAL A C 1
ATOM 2953 O O . VAL A 1 179 ? -0.746 21.217 6.553 1.00 15.68 182 VAL A O 1
ATOM 2966 N N . TYR A 1 180 ? -1.161 19.982 8.393 1.00 17.29 183 TYR A N 1
ATOM 2967 C CA . TYR A 1 180 ? -2.606 19.938 8.211 1.00 18.22 183 TYR A C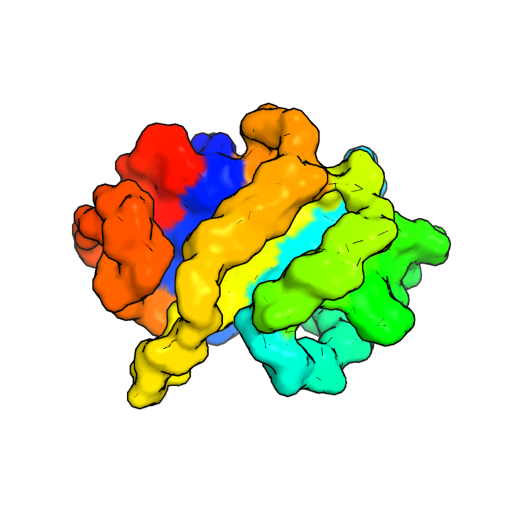A 1
ATOM 2968 C C . TYR A 1 180 ? -3.264 20.278 9.545 1.00 20.60 183 TYR A C 1
ATOM 2969 O O . TYR A 1 180 ? -2.574 20.408 10.556 1.00 19.73 183 TYR A O 1
ATOM 2987 N N . ASP A 1 181 ? -4.585 20.431 9.555 1.00 21.49 184 ASP A N 1
ATOM 2988 C CA . ASP A 1 181 ? -5.273 20.907 10.753 1.00 25.21 184 ASP A CA 1
ATOM 2989 C C . ASP A 1 181 ? -5.088 19.972 11.947 1.00 22.76 184 ASP A C 1
ATOM 2990 O O . ASP A 1 181 ? -4.807 20.431 13.057 1.00 24.10 184 ASP A O 1
ATOM 2999 N N . ASP A 1 182 ? -5.235 18.670 11.717 1.00 19.99 185 ASP A N 1
ATOM 3000 C CA . ASP A 1 182 ? -5.139 17.685 12.795 1.00 20.70 185 ASP A CA 1
ATOM 3001 C C . ASP A 1 182 ? -4.006 16.687 12.592 1.00 17.65 185 ASP A C 1
ATOM 3002 O O . ASP A 1 182 ? -3.869 15.736 13.366 1.00 19.50 185 ASP A O 1
ATOM 3011 N N . ALA A 1 183 ? -3.191 16.902 11.564 1.00 16.44 186 ALA A N 1
ATOM 3012 C CA . ALA A 1 183 ? -2.113 15.970 11.262 1.00 16.28 186 ALA A CA 1
ATOM 3013 C C . ALA A 1 183 ? -0.859 16.675 10.753 1.00 16.83 186 ALA A C 1
ATOM 3014 O O . ALA A 1 183 ? -0.906 17.823 10.314 1.00 19.05 186 ALA A O 1
ATOM 3021 N N . LEU A 1 184 ? 0.258 15.957 10.815 1.00 17.83 187 LEU A N 1
ATOM 3022 C CA . LEU A 1 184 ? 1.560 16.491 10.450 1.00 16.95 187 LEU A CA 1
ATOM 3023 C C . LEU A 1 184 ? 2.417 15.385 9.841 1.00 13.23 187 LEU A C 1
ATOM 3024 O O . LEU A 1 184 ? 2.455 14.271 10.360 1.00 12.79 187 LEU A O 1
ATOM 3040 N N . ILE A 1 185 ? 3.089 15.692 8.735 1.00 11.93 188 ILE A N 1
ATOM 3041 C CA . ILE A 1 185 ? 4.035 14.763 8.125 1.00 12.85 188 ILE A CA 1
ATOM 3042 C C . ILE A 1 185 ? 5.424 15.385 8.140 1.00 13.20 188 ILE A C 1
ATOM 3043 O O . ILE A 1 185 ? 5.640 16.441 7.540 1.00 13.46 188 ILE A O 1
ATOM 3059 N N . GLU A 1 186 ? 6.355 14.731 8.832 1.00 12.99 189 GLU A N 1
ATOM 3060 C CA . GLU A 1 186 ? 7.739 15.186 8.879 1.00 14.22 189 GLU A CA 1
ATOM 3061 C C . GLU A 1 186 ? 8.640 14.259 8.073 1.00 14.18 189 GLU A C 1
ATOM 3062 O O . GLU A 1 186 ? 8.557 13.041 8.195 1.00 14.07 189 GLU A O 1
ATOM 3074 N N . ILE A 1 187 ? 9.492 14.851 7.245 1.00 13.86 190 ILE A N 1
ATOM 3075 C CA . ILE A 1 187 ? 10.535 14.109 6.549 1.00 15.29 190 ILE A CA 1
ATOM 3076 C C . ILE A 1 187 ? 11.881 14.649 7.024 1.00 15.92 190 ILE A C 1
ATOM 3077 O O . ILE A 1 187 ? 12.411 15.599 6.451 1.00 16.19 190 ILE A O 1
ATOM 3093 N N . PRO A 1 188 ? 12.428 14.059 8.098 1.00 17.28 191 PRO A N 1
ATOM 3094 C CA . PRO A 1 188 ? 13.657 14.615 8.671 1.00 20.20 191 PRO A CA 1
ATOM 3095 C C . PRO A 1 188 ? 14.855 14.479 7.742 1.00 21.74 191 PRO A C 1
ATOM 3096 O O . PRO A 1 188 ? 15.020 13.448 7.092 1.00 24.98 191 PRO A O 1
ATOM 3107 N N . ASP A 1 189 ? 15.673 15.523 7.690 1.00 23.91 192 ASP A N 1
ATOM 3108 C CA . ASP A 1 189 ? 16.924 15.499 6.941 1.00 31.87 192 ASP A CA 1
ATOM 3109 C C . ASP A 1 189 ? 18.086 15.451 7.926 1.00 30.10 192 ASP A C 1
ATOM 3110 O O . ASP A 1 189 ? 19.141 16.044 7.697 1.00 33.95 192 ASP A O 1
ATOM 3119 N N . SER A 1 190 ? 17.879 14.724 9.021 1.00 29.96 193 SER A N 1
ATOM 3120 C CA . SER A 1 190 ? 18.778 14.772 10.171 1.00 33.86 193 SER A CA 1
ATOM 3121 C C . SER A 1 190 ? 20.168 14.207 9.886 1.00 32.28 193 SER A C 1
ATOM 3122 O O . SER A 1 190 ? 21.161 14.707 10.422 1.00 34.26 193 SER A O 1
ATOM 3130 N N . LEU A 1 191 ? 20.242 13.176 9.048 1.00 27.87 194 LEU A N 1
ATOM 3131 C CA . LEU A 1 191 ? 21.505 12.481 8.807 1.00 30.02 194 LEU A CA 1
ATOM 3132 C C . LEU A 1 191 ? 22.145 12.862 7.469 1.00 29.57 194 LEU A C 1
ATOM 3133 O O . LEU A 1 191 ? 23.076 12.201 7.006 1.00 31.14 194 LEU A O 1
ATOM 3149 N N . ASP A 1 192 ? 21.647 13.929 6.854 1.00 28.65 195 ASP A N 1
ATOM 3150 C CA . ASP A 1 192 ? 22.357 14.572 5.756 1.00 32.58 195 ASP A CA 1
ATOM 3151 C C . ASP A 1 192 ? 23.249 15.655 6.358 1.00 30.99 195 ASP A C 1
ATOM 3152 O O . ASP A 1 192 ? 22.785 16.753 6.664 1.00 29.54 195 ASP A O 1
ATOM 3161 N N . PHE A 1 193 ? 24.527 15.332 6.534 1.00 32.56 196 PHE A N 1
ATOM 3162 C CA . PHE A 1 193 ? 25.459 16.205 7.245 1.00 34.54 196 PHE A CA 1
ATOM 3163 C C . PHE A 1 193 ? 26.118 17.233 6.331 1.00 35.79 196 PHE A C 1
ATOM 3164 O O . PHE A 1 193 ? 26.810 18.138 6.794 1.00 37.90 196 PHE A O 1
ATOM 3181 N N . SER A 1 194 ? 25.905 17.087 5.030 1.00 35.21 197 SER A N 1
ATOM 3182 C CA . SER A 1 194 ? 26.518 17.970 4.050 1.00 36.83 197 SER A CA 1
ATOM 3183 C C . SER A 1 194 ? 26.112 19.424 4.266 1.00 36.93 197 SER A C 1
ATOM 3184 O O . SER A 1 194 ? 26.693 20.334 3.672 1.00 39.40 197 SER A O 1
#